Protein AF-0000000067837382 (afdb_homodimer)

Sequence (308 aa):
MVAIDSVQPPRMPYWHVWTDEAGATHQSHCELSAFRLESMGGKAAAQWNDRLLTAASSVLFSVLPVGWVGDWHENPKPQWIVPLAGVWFVETTDGTRVEMGPGEISFGGDQRARPDKNGCVGHRSGTVGDVPAVLMVVQLEDDRFIGARPGAFSMVAIDSVQPPRMPYWHVWTDEAGATHQSHCELSAFRLESMGGKAAAQWNDRLLTAASSVLFSVLPVGWVGDWHENPKPQWIVPLAGVWFVETTDGTRVEMGPGEISFGGDQRARPDKNGCVGHRSGTVGDVPAVLMVVQLEDDRFIGARPGAFS

Structure (mmCIF, N/CA/C/O backbone):
data_AF-0000000067837382-model_v1
#
loop_
_entity.id
_entity.type
_entity.pdbx_description
1 polymer 'Cupin domain-containing protein'
#
loop_
_atom_site.group_PDB
_atom_site.id
_atom_site.type_symbol
_atom_site.label_atom_id
_atom_site.label_alt_id
_atom_site.label_comp_id
_atom_site.label_asym_id
_atom_site.label_entity_id
_atom_site.label_seq_id
_atom_site.pdbx_PDB_ins_code
_atom_site.Cartn_x
_atom_site.Cartn_y
_atom_site.Cartn_z
_atom_site.occupancy
_atom_site.B_iso_or_equiv
_atom_site.auth_seq_id
_atom_site.auth_comp_id
_atom_site.auth_asym_id
_atom_site.auth_atom_id
_atom_site.pdbx_PDB_model_num
ATOM 1 N N . MET A 1 1 ? -23.484 31.156 -14.906 1 23.06 1 MET A N 1
ATOM 2 C CA . MET A 1 1 ? -23.594 29.859 -14.234 1 23.06 1 MET A CA 1
ATOM 3 C C . MET A 1 1 ? -22.422 28.969 -14.57 1 23.06 1 MET A C 1
ATOM 5 O O . MET A 1 1 ? -22.25 28.547 -15.719 1 23.06 1 MET A O 1
ATOM 9 N N . VAL A 1 2 ? -21.219 29.25 -14.148 1 26.67 2 VAL A N 1
ATOM 10 C CA . VAL A 1 2 ? -20.031 28.5 -14.547 1 26.67 2 VAL A CA 1
ATOM 11 C C . VAL A 1 2 ? -20.281 27 -14.406 1 26.67 2 VAL A C 1
ATOM 13 O O . VAL A 1 2 ? -20.828 26.547 -13.398 1 26.67 2 VAL A O 1
ATOM 16 N N . ALA A 1 3 ? -20.734 26.391 -15.414 1 29.75 3 ALA A N 1
ATOM 17 C CA . ALA A 1 3 ? -20.938 24.938 -15.438 1 29.75 3 ALA A CA 1
ATOM 18 C C . ALA A 1 3 ? -19.906 24.234 -14.555 1 29.75 3 ALA A C 1
ATOM 20 O O . ALA A 1 3 ? -18.703 24.469 -14.688 1 29.75 3 ALA A O 1
ATOM 21 N N . ILE A 1 4 ? -20.078 24.141 -13.266 1 37.34 4 ILE A N 1
ATOM 22 C CA . ILE A 1 4 ? -19.219 23.266 -12.477 1 37.34 4 ILE A CA 1
ATOM 23 C C . ILE A 1 4 ? -18.781 22.062 -13.32 1 37.34 4 ILE A C 1
ATOM 25 O O . ILE A 1 4 ? -19.625 21.312 -13.828 1 37.34 4 ILE A O 1
ATOM 29 N N . ASP A 1 5 ? -18.078 22.156 -14.383 1 41.81 5 ASP A N 1
ATOM 30 C CA . ASP A 1 5 ? -17.5 21.078 -15.195 1 41.81 5 ASP A CA 1
ATOM 31 C C . ASP A 1 5 ? -17.531 19.75 -14.445 1 41.81 5 ASP A C 1
ATOM 33 O O . ASP A 1 5 ? -17.047 19.656 -13.32 1 41.81 5 ASP A O 1
ATOM 37 N N . SER A 1 6 ? -18.531 18.922 -14.523 1 50.12 6 SER A N 1
ATOM 38 C CA . SER A 1 6 ? -18.938 17.641 -13.961 1 50.12 6 SER A CA 1
ATOM 39 C C . SER A 1 6 ? -17.734 16.734 -13.727 1 50.12 6 SER A C 1
ATOM 41 O O . SER A 1 6 ? -17.172 16.172 -14.68 1 50.12 6 SER A O 1
ATOM 43 N N . VAL A 1 7 ? -16.828 17.078 -12.922 1 69.31 7 VAL A N 1
ATOM 44 C CA . VAL A 1 7 ? -15.617 16.266 -12.75 1 69.31 7 VAL A CA 1
ATOM 45 C C . VAL A 1 7 ? -16 14.805 -12.555 1 69.31 7 VAL A C 1
ATOM 47 O O . VAL A 1 7 ? -16.781 14.477 -11.648 1 69.31 7 VAL A O 1
ATOM 50 N N . GLN A 1 8 ? -16 13.93 -13.633 1 87.81 8 GLN A N 1
ATOM 51 C CA . GLN A 1 8 ? -16.219 12.484 -13.617 1 87.81 8 GLN A CA 1
ATOM 52 C C . GLN A 1 8 ? -15.344 11.812 -12.562 1 87.81 8 GLN A C 1
ATOM 54 O O . GLN A 1 8 ? -14.156 12.133 -12.43 1 87.81 8 GLN A O 1
ATOM 59 N N . PRO A 1 9 ? -16.047 11.016 -11.75 1 93.88 9 PRO A N 1
ATOM 60 C CA . PRO A 1 9 ? -15.234 10.297 -10.766 1 93.88 9 PRO A CA 1
ATOM 61 C C . PRO A 1 9 ? -14.102 9.492 -11.406 1 93.88 9 PRO A C 1
ATOM 63 O O . PRO A 1 9 ? -14.242 9 -12.523 1 93.88 9 PRO A O 1
ATOM 66 N N . PRO A 1 10 ? -13.07 9.422 -10.727 1 96.31 10 PRO A N 1
ATOM 67 C CA . PRO A 1 10 ? -11.938 8.672 -11.273 1 96.31 10 PRO A CA 1
ATOM 68 C C . PRO A 1 10 ? -12.18 7.164 -11.281 1 96.31 10 PRO A C 1
ATOM 70 O O . PRO A 1 10 ? -13.133 6.684 -10.656 1 96.31 10 PRO A O 1
ATOM 73 N N . ARG A 1 11 ? -11.438 6.496 -12.086 1 96.5 11 ARG A N 1
ATOM 74 C CA . ARG A 1 11 ? -11.281 5.047 -12.109 1 96.5 11 ARG A CA 1
ATOM 75 C C . ARG A 1 11 ? -9.812 4.652 -11.938 1 96.5 11 ARG A C 1
ATOM 77 O O . ARG A 1 11 ? -8.93 5.25 -12.555 1 96.5 11 ARG A O 1
ATOM 84 N N . MET A 1 12 ? -9.594 3.684 -11.117 1 96.94 12 MET A N 1
ATOM 85 C CA . MET A 1 12 ? -8.219 3.271 -10.852 1 96.94 12 MET A CA 1
ATOM 86 C C . MET A 1 12 ? -8.016 1.805 -11.219 1 96.94 12 MET A C 1
ATOM 88 O O . MET A 1 12 ? -8.625 0.921 -10.617 1 96.94 12 MET A O 1
ATOM 92 N N . PRO A 1 13 ? -7.172 1.569 -12.141 1 97.94 13 PRO A N 1
ATOM 93 C CA . PRO A 1 13 ? -6.953 0.185 -12.562 1 97.94 13 PRO A CA 1
ATOM 94 C C . PRO A 1 13 ? -6.16 -0.625 -11.539 1 97.94 13 PRO A C 1
ATOM 96 O O . PRO A 1 13 ? -5.363 -0.063 -10.781 1 97.94 13 PRO A O 1
ATOM 99 N N . TYR A 1 14 ? -6.352 -1.906 -11.461 1 98.5 14 TYR A N 1
ATOM 100 C CA . TYR A 1 14 ? -5.555 -2.893 -10.75 1 98.5 14 TYR A CA 1
ATOM 101 C C . TYR A 1 14 ? -5.691 -4.27 -11.383 1 98.5 14 TYR A C 1
ATOM 103 O O . TYR A 1 14 ? -6.66 -4.543 -12.094 1 98.5 14 TYR A O 1
ATOM 111 N N . TRP A 1 15 ? -4.691 -5.102 -11.188 1 98.81 15 TRP A N 1
ATOM 112 C CA . TRP A 1 15 ? -4.781 -6.492 -11.625 1 98.81 15 TRP A CA 1
ATOM 113 C C . TRP A 1 15 ? -5.367 -7.371 -10.523 1 98.81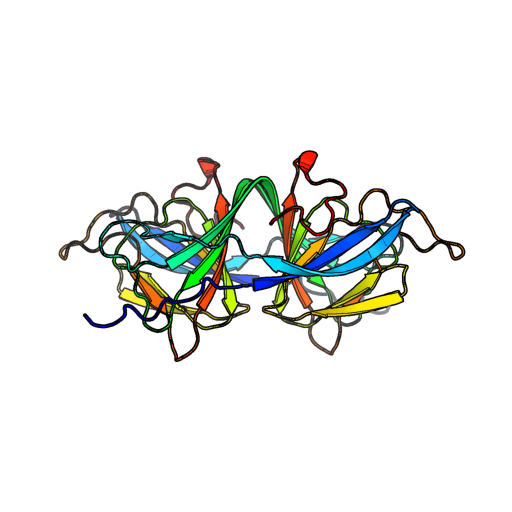 15 TRP A C 1
ATOM 115 O O . TRP A 1 15 ? -5.051 -7.199 -9.344 1 98.81 15 TRP A O 1
ATOM 125 N N . HIS A 1 16 ? -6.23 -8.289 -10.945 1 98.88 16 HIS A N 1
ATOM 126 C CA . HIS A 1 16 ? -6.891 -9.203 -10.016 1 98.88 16 HIS A CA 1
ATOM 127 C C . HIS A 1 16 ? -6.617 -10.656 -10.383 1 98.88 16 HIS A C 1
ATOM 129 O O . HIS A 1 16 ? -7.121 -11.148 -11.398 1 98.88 16 HIS A O 1
ATOM 135 N N . VAL A 1 17 ? -5.801 -11.336 -9.617 1 98.81 17 VAL A N 1
ATOM 136 C CA . VAL A 1 17 ? -5.594 -12.773 -9.766 1 98.81 17 VAL A CA 1
ATOM 137 C C . VAL A 1 17 ? -6.719 -13.531 -9.07 1 98.81 17 VAL A C 1
ATOM 139 O O . VAL A 1 17 ? -7.062 -13.234 -7.922 1 98.81 17 VAL A O 1
ATOM 142 N N . TRP A 1 18 ? -7.289 -14.484 -9.766 1 98.88 18 TRP A N 1
ATOM 143 C CA . TRP A 1 18 ? -8.445 -15.172 -9.211 1 98.88 18 TRP A CA 1
ATOM 144 C C . TRP A 1 18 ? -8.555 -16.594 -9.75 1 98.88 18 TRP A C 1
ATOM 146 O O . TRP A 1 18 ? -7.898 -16.938 -10.734 1 98.88 18 TRP A O 1
ATOM 156 N N . THR A 1 19 ? -9.32 -17.422 -9.094 1 98.88 19 THR A N 1
ATOM 157 C CA . THR A 1 19 ? -9.516 -18.812 -9.438 1 98.88 19 THR A CA 1
ATOM 158 C C . THR A 1 19 ? -10.922 -19.047 -9.977 1 98.88 19 THR A C 1
ATOM 160 O O . THR A 1 19 ? -11.906 -18.609 -9.383 1 98.88 19 THR A O 1
ATOM 163 N N . ASP A 1 20 ? -11.039 -19.75 -11.141 1 98.75 20 ASP A N 1
ATOM 164 C CA . ASP A 1 20 ? -12.359 -20.062 -11.672 1 98.75 20 ASP A CA 1
ATOM 165 C C . ASP A 1 20 ? -12.914 -21.344 -11.062 1 98.75 20 ASP A C 1
ATOM 167 O O . ASP A 1 20 ? -12.297 -21.938 -10.164 1 98.75 20 ASP A O 1
ATOM 171 N N . GLU A 1 21 ? -14.086 -21.781 -11.5 1 98.06 21 GLU A N 1
ATOM 172 C CA . GLU A 1 21 ? -14.781 -22.922 -10.914 1 98.06 21 GLU A CA 1
ATOM 173 C C . GLU A 1 21 ? -14.008 -24.219 -11.141 1 98.06 21 GLU A C 1
ATOM 175 O O . GLU A 1 21 ? -14.094 -25.141 -10.328 1 98.06 21 GLU A O 1
ATOM 180 N N . ALA A 1 22 ? -13.266 -24.297 -12.188 1 98.19 22 ALA A N 1
ATOM 181 C CA . ALA A 1 22 ? -12.5 -25.484 -12.516 1 98.19 22 ALA A CA 1
ATOM 182 C C . ALA A 1 22 ? -11.188 -25.531 -11.727 1 98.19 22 ALA A C 1
ATOM 184 O O . ALA A 1 22 ? -10.453 -26.516 -11.789 1 98.19 22 ALA A O 1
ATOM 185 N N . GLY A 1 23 ? -10.867 -24.453 -10.984 1 98.56 23 GLY A N 1
ATOM 186 C CA . GLY A 1 23 ? -9.641 -24.391 -10.203 1 98.56 23 GLY A CA 1
ATOM 187 C C . GLY A 1 23 ? -8.508 -23.703 -10.938 1 98.56 23 GLY A C 1
ATOM 188 O O . GLY A 1 23 ? -7.422 -23.516 -10.383 1 98.56 23 GLY A O 1
ATOM 189 N N . ALA A 1 24 ? -8.711 -23.359 -12.219 1 98.81 24 ALA A N 1
ATOM 190 C CA . ALA A 1 24 ? -7.711 -22.625 -12.984 1 98.81 24 ALA A CA 1
ATOM 191 C C . ALA A 1 24 ? -7.637 -21.156 -12.531 1 98.81 24 ALA A C 1
ATOM 193 O O . ALA A 1 24 ? -8.648 -20.578 -12.148 1 98.81 24 ALA A O 1
ATOM 194 N N . THR A 1 25 ? -6.422 -20.578 -12.562 1 98.81 25 THR A N 1
ATOM 195 C CA . THR A 1 25 ? -6.266 -19.203 -12.125 1 98.81 25 THR A CA 1
ATOM 196 C C . THR A 1 25 ? -6.141 -18.266 -13.328 1 98.81 25 THR A C 1
ATOM 198 O O . THR A 1 25 ? -5.664 -18.672 -14.391 1 98.81 25 THR A O 1
ATOM 201 N N . HIS A 1 26 ? -6.613 -17.062 -13.172 1 98.81 26 HIS A N 1
ATOM 202 C CA . HIS A 1 26 ? -6.695 -16.016 -14.188 1 98.81 26 HIS A CA 1
ATOM 203 C C . HIS A 1 26 ? -6.246 -14.672 -13.633 1 98.81 26 HIS A C 1
ATOM 205 O O . HIS A 1 26 ? -6.148 -14.5 -12.414 1 98.81 26 HIS A O 1
ATOM 211 N N . GLN A 1 27 ? -5.883 -13.766 -14.547 1 98.62 27 GLN A N 1
ATOM 212 C CA . GLN A 1 27 ? -5.688 -12.352 -14.234 1 98.62 27 GLN A CA 1
ATOM 213 C C . GLN A 1 27 ? -6.645 -11.477 -15.031 1 98.62 27 GLN A C 1
ATOM 215 O O . GLN A 1 27 ? -6.75 -11.609 -16.25 1 98.62 27 GLN A O 1
ATOM 220 N N . SER A 1 28 ? -7.352 -10.695 -14.328 1 98.62 28 SER A N 1
ATOM 221 C CA . SER A 1 28 ? -8.211 -9.703 -14.961 1 98.62 28 SER A CA 1
ATOM 222 C C . SER A 1 28 ? -7.734 -8.289 -14.656 1 98.62 28 SER A C 1
ATOM 224 O O . SER A 1 28 ? -7.301 -8 -13.539 1 98.62 28 SER A O 1
ATOM 226 N N . HIS A 1 29 ? -7.738 -7.461 -15.734 1 98.25 29 HIS A N 1
ATOM 227 C CA . HIS A 1 29 ? -7.5 -6.035 -15.523 1 98.25 29 HIS A CA 1
ATOM 228 C C . HIS A 1 29 ? -8.773 -5.32 -15.086 1 98.25 29 HIS A C 1
ATOM 230 O O . HIS A 1 29 ? -9.641 -5.031 -15.914 1 98.25 29 HIS A O 1
ATOM 236 N N . CYS A 1 30 ? -8.945 -5.023 -13.797 1 98.31 30 CYS A N 1
ATOM 237 C CA . CYS A 1 30 ? -10.141 -4.469 -13.18 1 98.31 30 CYS A CA 1
ATOM 238 C C . CYS A 1 30 ? -9.961 -2.988 -12.875 1 98.31 30 CYS A C 1
ATOM 240 O O . CYS A 1 30 ? -8.898 -2.422 -13.125 1 98.31 30 CYS A O 1
ATOM 242 N N . GLU A 1 31 ? -11.07 -2.328 -12.445 1 97.75 31 GLU A N 1
ATOM 243 C CA . GLU A 1 31 ? -11.031 -0.931 -12.023 1 97.75 31 GLU A CA 1
ATOM 244 C C . GLU A 1 31 ? -11.781 -0.731 -10.703 1 97.75 31 GLU A C 1
ATOM 246 O O . GLU A 1 31 ? -12.844 -1.318 -10.492 1 97.75 31 GLU A O 1
ATOM 251 N N . LEU A 1 32 ? -11.172 0.004 -9.805 1 97.81 32 LEU A N 1
ATOM 252 C CA . LEU A 1 32 ? -11.914 0.572 -8.68 1 97.81 32 LEU A CA 1
ATOM 253 C C . LEU A 1 32 ? -12.664 1.826 -9.109 1 97.81 32 LEU A C 1
ATOM 255 O O . LEU A 1 32 ? -12.086 2.74 -9.695 1 97.81 32 LEU A O 1
ATOM 259 N N . SER A 1 33 ? -13.977 1.905 -8.828 1 96.19 33 SER A N 1
ATOM 260 C CA . SER A 1 33 ? -14.766 2.988 -9.406 1 96.19 33 SER A CA 1
ATOM 261 C C . SER A 1 33 ? -15.734 3.57 -8.383 1 96.19 33 SER A C 1
ATOM 263 O O . SER A 1 33 ? -16.562 4.41 -8.719 1 96.19 33 SER A O 1
ATOM 265 N N . ALA A 1 34 ? -15.695 3.178 -7.148 1 96.81 34 ALA A N 1
ATOM 266 C CA . ALA A 1 34 ? -16.656 3.637 -6.148 1 96.81 34 ALA A CA 1
ATOM 267 C C . ALA A 1 34 ? -16.141 4.883 -5.43 1 96.81 34 ALA A C 1
ATOM 269 O O . ALA A 1 34 ? -16.312 5.02 -4.215 1 96.81 34 ALA A O 1
ATOM 270 N N . PHE A 1 35 ? -15.5 5.781 -6.207 1 96.88 35 PHE A N 1
ATOM 271 C CA . PHE A 1 35 ? -14.961 7.008 -5.625 1 96.88 35 PHE A CA 1
ATOM 272 C C . PHE A 1 35 ? -16.078 8 -5.34 1 96.88 35 PHE A C 1
ATOM 274 O O . PHE A 1 35 ? -17 8.164 -6.152 1 96.88 35 PHE A O 1
ATOM 281 N N . ARG A 1 36 ? -15.977 8.617 -4.133 1 94.88 36 ARG A N 1
ATOM 282 C CA . ARG A 1 36 ? -16.844 9.719 -3.73 1 94.88 36 ARG A CA 1
ATOM 283 C C . ARG A 1 36 ? -16.031 10.953 -3.369 1 94.88 36 ARG A C 1
ATOM 285 O O . ARG A 1 36 ? -15 10.852 -2.715 1 94.88 36 ARG A O 1
ATOM 292 N N . LEU A 1 37 ? -16.484 12.078 -3.848 1 93 37 LEU A N 1
ATOM 293 C CA . LEU A 1 37 ? -15.828 13.344 -3.537 1 93 37 LEU A CA 1
ATOM 294 C C . LEU A 1 37 ? -16.156 13.789 -2.115 1 93 37 LEU A C 1
ATOM 296 O O . LEU A 1 37 ? -17.328 13.969 -1.769 1 93 37 LEU A O 1
ATOM 300 N N . GLU A 1 38 ? -15.172 13.797 -1.275 1 87.94 38 GLU A N 1
ATOM 301 C CA . GLU A 1 38 ? -15.383 14.102 0.136 1 87.94 38 GLU A CA 1
ATOM 302 C C . GLU A 1 38 ? -14.43 15.188 0.615 1 87.94 38 GLU A C 1
ATOM 304 O O . GLU A 1 38 ? -13.281 15.266 0.161 1 87.94 38 GLU A O 1
ATOM 309 N N . SER A 1 39 ? -14.938 16.031 1.493 1 76.62 39 SER A N 1
ATOM 310 C CA . SER A 1 39 ? -14.062 16.969 2.209 1 76.62 39 SER A CA 1
ATOM 311 C C . SER A 1 39 ? -13.625 16.391 3.553 1 76.62 39 SER A C 1
ATOM 313 O O . SER A 1 39 ? -14.43 15.773 4.258 1 76.62 39 SER A O 1
ATOM 315 N N . MET A 1 40 ? -12.367 16.094 3.855 1 63.53 40 MET A N 1
ATOM 316 C CA . MET A 1 40 ? -11.875 15.477 5.086 1 63.53 40 MET A CA 1
ATOM 317 C C . MET A 1 40 ? -12.023 16.438 6.266 1 63.53 40 MET A C 1
ATOM 319 O O . MET A 1 40 ? -11.469 16.188 7.34 1 63.53 40 MET A O 1
ATOM 323 N N . GLY A 1 41 ? -12.727 17.344 6.141 1 58.09 41 GLY A N 1
ATOM 324 C CA . GLY A 1 41 ? -12.961 18.328 7.195 1 58.09 41 GLY A CA 1
ATOM 325 C C . GLY A 1 41 ? -12.125 19.578 7.043 1 58.09 41 GLY A C 1
ATOM 326 O O . GLY A 1 41 ? -11.148 19.594 6.285 1 58.09 41 GLY A O 1
ATOM 327 N N . GLY A 1 42 ? -12.547 20.5 7.754 1 56.94 42 GLY A N 1
ATOM 328 C CA . GLY A 1 42 ? -11.906 21.812 7.816 1 56.94 42 GLY A CA 1
ATOM 329 C C . GLY A 1 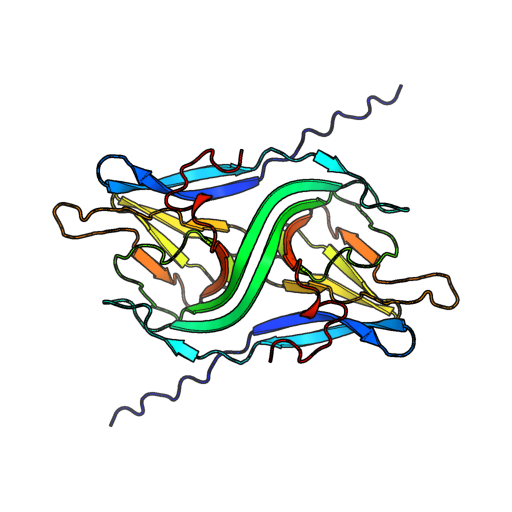42 ? -11.812 22.5 6.469 1 56.94 42 GLY A C 1
ATOM 330 O O . GLY A 1 42 ? -12.812 22.594 5.75 1 56.94 42 GLY A O 1
ATOM 331 N N . LYS A 1 43 ? -10.586 23.047 6.254 1 64 43 LYS A N 1
ATOM 332 C CA . LYS A 1 43 ? -10.305 23.844 5.059 1 64 43 LYS A CA 1
ATOM 333 C C . LYS A 1 43 ? -9.656 22.984 3.977 1 64 43 LYS A C 1
ATOM 335 O O . LYS A 1 43 ? -9.117 23.516 3 1 64 43 LYS A O 1
ATOM 340 N N . ALA A 1 44 ? -9.781 21.609 4.234 1 71.94 44 ALA A N 1
ATOM 341 C CA . ALA A 1 44 ? -9.172 20.781 3.203 1 71.94 44 ALA A CA 1
ATOM 342 C C . ALA A 1 44 ? -10.07 20.703 1.969 1 71.94 44 ALA A C 1
ATOM 344 O O . ALA A 1 44 ? -11.289 20.609 2.086 1 71.94 44 ALA A O 1
ATOM 345 N N . ALA A 1 45 ? -9.414 20.875 0.795 1 82.81 45 ALA A N 1
ATOM 346 C CA . ALA A 1 45 ? -10.148 20.688 -0.457 1 82.81 45 ALA A CA 1
ATOM 347 C C . ALA A 1 45 ? -10.719 19.281 -0.555 1 82.81 45 ALA A C 1
ATOM 349 O O . ALA A 1 45 ? -10.211 18.344 0.075 1 82.81 45 ALA A O 1
ATOM 350 N N . ALA A 1 46 ? -11.75 19.25 -1.332 1 89.25 46 ALA A N 1
ATOM 351 C CA . ALA A 1 46 ? -12.367 17.938 -1.522 1 89.25 46 ALA A CA 1
ATOM 352 C C . ALA A 1 46 ? -11.453 17 -2.303 1 89.25 46 ALA A C 1
ATOM 354 O O . ALA A 1 46 ? -10.68 17.453 -3.16 1 89.25 46 ALA A O 1
ATOM 3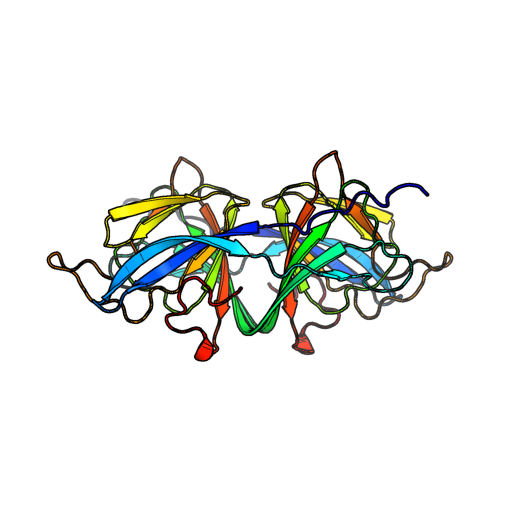55 N N . GLN A 1 47 ? -11.469 15.789 -1.943 1 93.31 47 GLN A N 1
ATOM 356 C CA . GLN A 1 47 ? -10.75 14.734 -2.656 1 93.31 47 GLN A CA 1
ATOM 357 C C . GLN A 1 47 ? -11.664 13.539 -2.922 1 93.31 47 GLN A C 1
ATOM 359 O O . GLN A 1 47 ? -12.695 13.383 -2.271 1 93.31 47 GLN A O 1
ATOM 364 N N . TRP A 1 48 ? -11.273 12.773 -3.965 1 96.06 48 TRP A N 1
ATOM 365 C CA . TRP A 1 48 ? -11.992 11.539 -4.254 1 96.06 48 TRP A CA 1
ATOM 366 C C . TRP A 1 48 ? -11.5 10.398 -3.373 1 96.06 48 TRP A C 1
ATOM 368 O O . TRP A 1 48 ? -10.297 10.148 -3.297 1 96.06 48 TRP A O 1
ATOM 378 N N . ASN A 1 49 ? -12.461 9.711 -2.693 1 96.5 49 ASN A N 1
ATOM 379 C CA . ASN A 1 49 ? -12.086 8.57 -1.863 1 96.5 49 ASN A CA 1
ATOM 380 C C . ASN A 1 49 ? -12.898 7.324 -2.217 1 96.5 49 ASN A C 1
ATOM 382 O O . ASN A 1 49 ? -14.109 7.402 -2.395 1 96.5 49 ASN A O 1
ATOM 386 N N . ASP A 1 50 ? -12.234 6.25 -2.475 1 97.5 50 ASP A N 1
ATOM 387 C CA . ASP A 1 50 ? -12.836 4.922 -2.518 1 97.5 50 ASP A CA 1
ATOM 388 C C . ASP A 1 50 ? -12.453 4.105 -1.285 1 97.5 50 ASP A C 1
ATOM 390 O O . ASP A 1 50 ? -11.344 3.586 -1.199 1 97.5 50 ASP A O 1
ATOM 394 N N . ARG A 1 51 ? -13.352 4.031 -0.267 1 96.31 51 ARG A N 1
ATOM 395 C CA . ARG A 1 51 ? -13.133 3.242 0.942 1 96.31 51 ARG A CA 1
ATOM 396 C C . ARG A 1 51 ? -13.398 1.764 0.688 1 96.31 51 ARG A C 1
ATOM 398 O O . ARG A 1 51 ? -14.555 1.322 0.735 1 96.31 51 ARG A O 1
ATOM 405 N N . LEU A 1 52 ? -12.438 1.002 0.528 1 96.88 52 LEU A N 1
ATOM 406 C CA . LEU A 1 52 ? -12.562 -0.342 -0.026 1 96.88 52 LEU A CA 1
ATOM 407 C C . LEU A 1 52 ? -13.055 -1.322 1.034 1 96.88 52 LEU A C 1
ATOM 409 O O . LEU A 1 52 ? -13.992 -2.086 0.793 1 96.88 52 LEU A O 1
ATOM 413 N N . LEU A 1 53 ? -12.375 -1.319 2.168 1 96.19 53 LEU A N 1
ATOM 414 C CA . LEU A 1 53 ? -12.695 -2.332 3.168 1 96.19 53 LEU A CA 1
ATOM 415 C C . LEU A 1 53 ? -12.062 -1.99 4.512 1 96.19 53 LEU A C 1
ATOM 417 O O . LEU A 1 53 ? -11.148 -1.161 4.578 1 96.19 53 LEU A O 1
ATOM 421 N N . THR A 1 54 ? -12.609 -2.553 5.555 1 96.88 54 THR A N 1
ATOM 422 C CA . THR A 1 54 ? -12 -2.67 6.875 1 96.88 54 THR A CA 1
ATOM 423 C C . THR A 1 54 ? -11.93 -4.133 7.312 1 96.88 54 THR A C 1
ATOM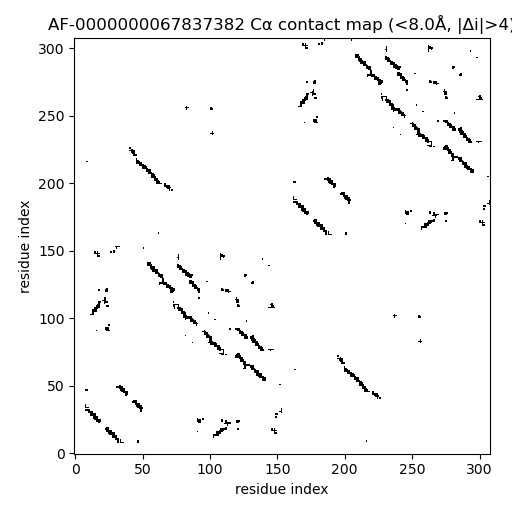 425 O O . THR A 1 54 ? -12.938 -4.844 7.281 1 96.88 54 THR A O 1
ATOM 428 N N . ALA A 1 55 ? -10.719 -4.582 7.633 1 97.62 55 ALA A N 1
ATOM 429 C CA . ALA A 1 55 ? -10.508 -5.973 8.039 1 97.62 55 ALA A CA 1
ATOM 430 C C . ALA A 1 55 ? -9.227 -6.117 8.852 1 97.62 55 ALA A C 1
ATOM 432 O O . ALA A 1 55 ? -8.336 -5.27 8.781 1 97.62 55 ALA A O 1
ATOM 433 N N . ALA A 1 56 ? -9.25 -7.168 9.688 1 97.88 56 ALA A N 1
ATOM 434 C CA . ALA A 1 56 ? -7.941 -7.543 10.211 1 97.88 56 ALA A CA 1
ATOM 435 C C . ALA A 1 56 ? -6.953 -7.812 9.078 1 97.88 56 ALA A C 1
ATOM 437 O O . ALA A 1 56 ? -7.258 -8.555 8.148 1 97.88 56 ALA A O 1
ATOM 438 N N . SER A 1 57 ? -5.816 -7.121 9.117 1 98.25 57 SER A N 1
ATOM 439 C CA . SER A 1 57 ? -4.848 -7.203 8.031 1 98.25 57 SER A CA 1
ATOM 440 C C . SER A 1 57 ? -3.418 -7.219 8.562 1 98.25 57 SER A C 1
ATOM 442 O O . SER A 1 57 ? -3.135 -6.633 9.609 1 98.25 57 SER A O 1
ATOM 444 N N . SER A 1 58 ? -2.57 -7.98 7.887 1 98.12 58 SER A N 1
ATOM 445 C CA . SER A 1 58 ? -1.132 -7.922 8.117 1 98.12 58 SER A CA 1
ATOM 446 C C . SER A 1 58 ? -0.433 -7.082 7.055 1 98.12 58 SER A C 1
ATOM 448 O O . SER A 1 58 ? -0.727 -7.207 5.863 1 98.12 58 SER A O 1
ATOM 450 N N . VAL A 1 59 ? 0.406 -6.152 7.5 1 98.31 59 VAL A N 1
ATOM 451 C CA . VAL A 1 59 ? 1.224 -5.355 6.594 1 98.31 59 VAL A CA 1
ATOM 452 C C . VAL A 1 59 ? 2.66 -5.871 6.602 1 98.31 59 VAL A C 1
ATOM 454 O O . VAL A 1 59 ? 3.289 -5.961 7.66 1 98.31 59 VAL A O 1
ATOM 457 N N . LEU A 1 60 ? 3.188 -6.207 5.492 1 97.56 60 LEU A N 1
ATOM 458 C CA . LEU A 1 60 ? 4.582 -6.625 5.387 1 97.56 60 LEU A CA 1
ATOM 459 C C . LEU A 1 60 ? 5.234 -6.039 4.137 1 97.56 60 LEU A C 1
ATOM 461 O O . LEU A 1 60 ? 4.539 -5.57 3.232 1 97.56 60 LEU A O 1
ATOM 465 N N . PHE A 1 61 ? 6.555 -5.988 4.121 1 98.31 61 PHE A N 1
ATOM 466 C CA . PHE A 1 61 ? 7.375 -5.578 2.986 1 98.31 61 PHE A CA 1
ATOM 467 C C . PHE A 1 61 ? 8.305 -6.703 2.557 1 98.31 61 PHE A C 1
ATOM 469 O O . PHE A 1 61 ? 8.883 -7.391 3.398 1 98.31 61 PHE A O 1
ATOM 476 N N . SER A 1 62 ? 8.422 -6.891 1.259 1 97.19 62 SER A N 1
ATOM 477 C CA . SER A 1 62 ? 9.281 -7.93 0.698 1 97.19 62 SER A CA 1
ATOM 478 C C . SER A 1 62 ? 10.289 -7.34 -0.282 1 97.19 62 SER A C 1
ATOM 480 O O . SER A 1 62 ? 9.945 -6.461 -1.078 1 97.19 62 SER A O 1
ATOM 482 N N . VAL A 1 63 ? 11.453 -7.77 -0.215 1 97.88 63 VAL A N 1
ATOM 483 C CA . VAL A 1 63 ? 12.477 -7.488 -1.216 1 97.88 63 VAL A CA 1
ATOM 484 C C . VAL A 1 63 ? 12.859 -8.773 -1.939 1 97.88 63 VAL A C 1
ATOM 486 O O . VAL A 1 63 ? 13.367 -9.711 -1.321 1 97.88 63 VAL A O 1
ATOM 489 N N . LEU A 1 64 ? 12.531 -8.812 -3.188 1 96.88 64 LEU A N 1
ATOM 490 C CA . LEU A 1 64 ? 12.859 -9.938 -4.055 1 96.88 64 LEU A CA 1
ATOM 491 C C . LEU A 1 64 ? 14.156 -9.68 -4.809 1 96.88 64 LEU A C 1
ATOM 493 O O . LEU A 1 64 ? 14.25 -8.742 -5.602 1 96.88 64 LEU A O 1
ATOM 497 N N . PRO A 1 65 ? 15.133 -10.508 -4.613 1 95.81 65 PRO A N 1
ATOM 498 C CA . PRO A 1 65 ? 16.422 -10.281 -5.293 1 95.81 65 PRO A CA 1
ATOM 499 C C . PRO A 1 65 ? 16.312 -10.406 -6.809 1 95.81 65 PRO A C 1
ATOM 501 O O . PRO A 1 65 ? 15.359 -11.008 -7.32 1 95.81 65 PRO A O 1
ATOM 504 N N . VAL A 1 66 ? 17.297 -9.812 -7.461 1 96.12 66 VAL A N 1
ATOM 505 C CA . VAL A 1 66 ? 17.406 -9.961 -8.906 1 96.12 66 VAL A CA 1
ATOM 506 C C . VAL A 1 66 ? 17.438 -11.438 -9.281 1 96.12 66 VAL A C 1
ATOM 508 O O . VAL A 1 66 ? 18.156 -12.227 -8.672 1 96.12 66 VAL A O 1
ATOM 511 N N . GLY A 1 67 ? 16.578 -11.82 -10.203 1 95.56 67 GLY A N 1
ATOM 512 C CA . GLY A 1 67 ? 16.547 -13.195 -10.672 1 95.56 67 GLY A CA 1
ATOM 513 C C . GLY A 1 67 ? 15.648 -14.094 -9.828 1 95.56 67 GLY A C 1
ATOM 514 O O . GLY A 1 67 ? 15.508 -15.281 -10.117 1 95.56 67 GLY A O 1
ATOM 515 N N . TRP A 1 68 ? 15.023 -13.531 -8.797 1 95 68 TRP A N 1
ATOM 516 C CA . TRP A 1 68 ? 14.148 -14.289 -7.906 1 95 68 TRP A CA 1
ATOM 517 C C . TRP A 1 68 ? 12.961 -14.859 -8.672 1 95 68 TRP A C 1
ATOM 519 O O . TRP A 1 68 ? 12.352 -14.172 -9.492 1 95 68 TRP A O 1
ATOM 529 N N . VAL A 1 69 ? 12.594 -16.109 -8.391 1 95 69 VAL A N 1
ATOM 530 C CA . VAL A 1 69 ? 11.414 -16.75 -8.945 1 95 69 VAL A CA 1
ATOM 531 C C . VAL A 1 69 ? 10.648 -17.469 -7.844 1 95 69 VAL A C 1
ATOM 533 O O . VAL A 1 69 ? 11.234 -18.266 -7.09 1 95 69 VAL A O 1
ATOM 536 N N . GLY A 1 70 ? 9.477 -17.109 -7.648 1 94.19 70 GLY A N 1
ATOM 537 C CA . GLY A 1 70 ? 8.531 -17.906 -6.887 1 94.19 70 GLY A CA 1
ATOM 538 C C . GLY A 1 70 ? 7.73 -18.875 -7.746 1 94.19 70 GLY A C 1
ATOM 539 O O . GLY A 1 70 ? 6.832 -18.453 -8.477 1 94.19 70 GLY A O 1
ATOM 540 N N . ASP A 1 71 ? 8.055 -20.109 -7.625 1 93.44 71 ASP A N 1
ATOM 541 C CA . ASP A 1 71 ? 7.379 -21.109 -8.453 1 93.44 71 ASP A CA 1
ATOM 542 C C . ASP A 1 71 ? 5.898 -21.219 -8.078 1 93.44 71 ASP A C 1
ATOM 544 O O . ASP A 1 71 ? 5.418 -20.484 -7.215 1 93.44 71 ASP A O 1
ATOM 548 N N . TRP A 1 72 ? 5.18 -22.062 -8.812 1 94.94 72 TRP A N 1
ATOM 549 C CA . TRP A 1 72 ? 3.723 -22.156 -8.742 1 94.94 72 TRP A CA 1
ATOM 550 C C . TRP A 1 72 ? 3.256 -22.375 -7.309 1 94.94 72 TRP A C 1
ATOM 552 O O . TRP A 1 72 ? 3.604 -23.375 -6.684 1 94.94 72 TRP A O 1
ATOM 562 N N . HIS A 1 73 ? 2.436 -21.5 -6.816 1 93.81 73 HIS A N 1
ATOM 563 C CA . HIS A 1 73 ? 1.854 -21.547 -5.477 1 93.81 73 HIS A CA 1
ATOM 564 C C . HIS A 1 73 ? 0.651 -20.609 -5.371 1 93.81 73 HIS A C 1
ATOM 566 O O . HIS A 1 73 ? 0.472 -19.734 -6.211 1 93.81 73 HIS A O 1
ATOM 572 N N . GLU A 1 74 ? -0.215 -20.844 -4.371 1 94.75 74 GLU A N 1
ATOM 573 C CA . GLU A 1 74 ? -1.278 -19.891 -4.062 1 94.75 74 GLU A CA 1
ATOM 574 C C . GLU A 1 74 ? -0.757 -18.734 -3.203 1 94.75 74 GLU A C 1
ATOM 576 O O . GLU A 1 74 ? 0.204 -18.906 -2.451 1 94.75 74 GLU A O 1
ATOM 581 N N . ASN A 1 75 ? -1.367 -17.547 -3.395 1 95.12 75 ASN A N 1
ATOM 582 C CA . ASN A 1 75 ? -1.173 -16.562 -2.336 1 95.12 75 ASN A CA 1
ATOM 583 C C . ASN A 1 75 ? -1.613 -17.109 -0.979 1 95.12 75 ASN A C 1
ATOM 585 O O . ASN A 1 75 ? -2.705 -17.672 -0.853 1 95.12 75 ASN A O 1
ATOM 589 N N . PRO A 1 76 ? -0.752 -16.984 0.002 1 93.25 76 PRO A N 1
ATOM 590 C CA . PRO A 1 76 ? -1.086 -17.578 1.298 1 93.25 76 PRO A CA 1
ATOM 591 C C . PRO A 1 76 ? -2.373 -17.016 1.893 1 93.25 76 PRO A C 1
ATOM 593 O O . PRO A 1 76 ? -3.061 -17.703 2.652 1 93.25 76 PRO A O 1
ATOM 596 N N . LYS A 1 77 ? -2.719 -15.789 1.64 1 96.38 77 LYS A N 1
ATOM 597 C CA . LYS A 1 77 ? -3.943 -15.07 1.984 1 96.38 77 LYS A CA 1
ATOM 598 C C . LYS A 1 77 ? -4.383 -14.156 0.846 1 96.38 77 LYS A C 1
ATOM 600 O O . LYS A 1 77 ? -3.574 -13.789 -0.011 1 96.38 77 LYS A O 1
ATOM 605 N N . PRO A 1 78 ? -5.766 -13.875 0.853 1 98.19 78 PRO A N 1
ATOM 606 C CA . PRO A 1 78 ? -6.078 -12.734 -0.004 1 98.19 78 PRO A CA 1
ATOM 607 C C . PRO A 1 78 ? -5.262 -11.492 0.344 1 98.19 78 PRO A C 1
ATOM 609 O O . PRO A 1 78 ? -5.105 -11.164 1.522 1 98.19 78 PRO A O 1
ATOM 612 N N . GLN A 1 79 ? -4.68 -10.828 -0.676 1 98.62 79 GLN A N 1
ATOM 613 C CA . GLN A 1 79 ? -3.756 -9.758 -0.307 1 98.62 79 GLN A CA 1
ATOM 614 C C . GLN A 1 79 ? -3.607 -8.742 -1.438 1 98.62 79 GLN A C 1
ATOM 616 O O . GLN A 1 79 ? -3.625 -9.117 -2.615 1 98.62 79 GLN A O 1
ATOM 621 N N . TRP A 1 80 ? -3.541 -7.477 -1.112 1 98.81 80 TRP A N 1
ATOM 622 C CA . TRP A 1 80 ? -3.113 -6.414 -2.018 1 98.81 80 TRP A CA 1
ATOM 623 C C . TRP A 1 80 ? -1.591 -6.352 -2.102 1 98.81 80 TRP A C 1
ATOM 625 O O . TRP A 1 80 ? -0.902 -6.441 -1.083 1 98.81 80 TRP A O 1
ATOM 635 N N . ILE A 1 81 ? -1.057 -6.297 -3.305 1 98.81 81 ILE A N 1
ATOM 636 C CA . ILE A 1 81 ? 0.378 -6.227 -3.557 1 98.81 81 ILE A CA 1
ATOM 637 C C . ILE A 1 81 ? 0.711 -4.941 -4.309 1 98.81 81 ILE A C 1
ATOM 639 O O . ILE A 1 81 ? 0.162 -4.68 -5.379 1 98.81 81 ILE A O 1
ATOM 643 N N . VAL A 1 82 ? 1.624 -4.137 -3.756 1 98.88 82 VAL A N 1
ATOM 644 C CA . VAL A 1 82 ? 1.989 -2.826 -4.281 1 98.88 82 VAL A CA 1
ATOM 645 C C . VAL A 1 82 ? 3.49 -2.779 -4.559 1 98.88 82 VAL A C 1
ATOM 647 O O . VAL A 1 82 ? 4.297 -2.682 -3.631 1 98.88 82 VAL A O 1
ATOM 650 N N . PRO A 1 83 ? 3.893 -2.816 -5.828 1 98.88 83 PRO A N 1
ATOM 651 C CA . PRO A 1 83 ? 5.312 -2.605 -6.117 1 98.88 83 PRO A CA 1
ATOM 652 C C . PRO A 1 83 ? 5.785 -1.197 -5.762 1 98.88 83 PRO A C 1
ATOM 654 O O . PRO A 1 83 ? 5.16 -0.212 -6.16 1 98.88 83 PRO A O 1
ATOM 657 N N . LEU A 1 84 ? 6.859 -1.129 -5.027 1 98.81 84 LEU A N 1
ATOM 658 C CA . LEU A 1 84 ? 7.426 0.151 -4.617 1 98.81 84 LEU A CA 1
ATOM 659 C C . LEU A 1 84 ? 8.68 0.471 -5.422 1 98.81 84 LEU A C 1
ATOM 661 O O . LEU A 1 84 ? 9.023 1.641 -5.613 1 98.81 84 LEU A O 1
ATOM 665 N N . ALA A 1 85 ? 9.383 -0.519 -5.828 1 98.69 85 ALA A N 1
ATOM 666 C CA . ALA A 1 85 ? 10.578 -0.41 -6.652 1 98.69 85 ALA A CA 1
ATOM 667 C C . ALA A 1 85 ? 10.781 -1.667 -7.492 1 98.69 85 ALA A C 1
ATOM 669 O O . ALA A 1 85 ? 10.305 -2.746 -7.133 1 98.69 85 ALA A O 1
ATOM 670 N N . GLY A 1 86 ? 11.508 -1.543 -8.633 1 98.56 86 GLY A N 1
ATOM 671 C CA . GLY A 1 86 ? 11.719 -2.678 -9.516 1 98.56 86 GLY A CA 1
ATOM 672 C C . GLY A 1 86 ? 10.453 -3.127 -10.227 1 98.56 86 GLY A C 1
ATOM 673 O O . GLY A 1 86 ? 9.445 -2.412 -10.219 1 98.56 86 GLY A O 1
ATOM 674 N N . VAL A 1 87 ? 10.625 -4.219 -10.961 1 98.75 87 VAL A N 1
ATOM 675 C CA . VAL A 1 87 ? 9.516 -4.801 -11.711 1 98.75 87 VAL A CA 1
ATOM 676 C C . VAL A 1 87 ? 9.43 -6.297 -11.414 1 98.75 87 VAL A C 1
ATOM 678 O O . VAL A 1 87 ? 10.445 -6.98 -11.312 1 98.75 87 VAL A O 1
ATOM 681 N N . TRP A 1 88 ? 8.242 -6.773 -11.188 1 98.5 88 TRP A N 1
ATOM 682 C CA . TRP A 1 88 ? 8.023 -8.211 -11.062 1 98.5 88 TRP A CA 1
ATOM 683 C C . TRP A 1 88 ? 6.902 -8.68 -11.984 1 98.5 88 TRP A C 1
ATOM 685 O O . TRP A 1 88 ? 6.133 -7.863 -12.492 1 98.5 88 TRP A O 1
ATOM 695 N N . PHE A 1 89 ? 6.855 -9.945 -12.258 1 98.81 89 PHE A N 1
ATOM 696 C CA . PHE A 1 89 ? 5.781 -10.5 -13.078 1 98.81 89 PHE A CA 1
ATOM 697 C C . PHE A 1 89 ? 4.938 -11.477 -12.266 1 98.81 89 PHE A C 1
ATOM 699 O O . PHE A 1 89 ? 5.398 -12.016 -11.25 1 98.81 89 PHE A O 1
ATOM 706 N N . VAL A 1 90 ? 3.73 -11.656 -12.633 1 98.62 90 VAL A N 1
ATOM 707 C CA . VAL A 1 90 ? 2.816 -12.695 -12.164 1 98.62 90 VAL A CA 1
ATOM 708 C C . VAL A 1 90 ? 2.26 -13.469 -13.359 1 98.62 90 VAL A C 1
ATOM 710 O O . VAL A 1 90 ? 1.82 -12.867 -14.344 1 98.62 90 VAL A O 1
ATOM 713 N N . GLU A 1 91 ? 2.406 -14.719 -13.266 1 98.62 91 GLU A N 1
ATOM 714 C CA . GLU A 1 91 ? 1.876 -15.625 -14.281 1 98.62 91 GLU A CA 1
ATOM 715 C C . GLU A 1 91 ? 0.847 -16.578 -13.688 1 98.62 91 GLU A C 1
ATOM 717 O O . GLU A 1 91 ? 1.106 -17.234 -12.672 1 98.62 91 GLU A O 1
ATOM 722 N N . THR A 1 92 ? -0.356 -16.641 -14.328 1 98.69 92 THR A N 1
ATOM 723 C CA . THR A 1 92 ? -1.412 -17.531 -13.867 1 98.69 92 THR A CA 1
ATOM 724 C C . THR A 1 92 ? -1.51 -18.766 -14.766 1 98.69 92 THR A C 1
ATOM 726 O O . THR A 1 92 ? -0.889 -18.812 -15.828 1 98.69 92 THR A O 1
ATOM 729 N N . THR A 1 93 ? -2.246 -19.797 -14.359 1 98.56 93 THR A N 1
ATOM 730 C CA . THR A 1 93 ? -2.217 -21.109 -14.984 1 98.56 93 THR A CA 1
ATOM 731 C C . THR A 1 93 ? -2.867 -21.078 -16.375 1 98.56 93 THR A C 1
ATOM 733 O O . THR A 1 93 ? -2.674 -21.984 -17.172 1 98.56 93 THR A O 1
ATOM 736 N N . ASP A 1 94 ? -3.678 -20.031 -16.656 1 98.5 94 ASP A N 1
ATOM 737 C CA . ASP A 1 94 ? -4.246 -19.906 -17.984 1 98.5 94 ASP A CA 1
ATOM 738 C C . ASP A 1 94 ? -3.221 -19.328 -18.969 1 98.5 94 ASP A C 1
ATOM 740 O O . ASP A 1 94 ? -3.549 -19.047 -20.125 1 98.5 94 ASP A O 1
ATOM 744 N N . GLY A 1 95 ? -2.049 -19.047 -18.469 1 98.19 95 GLY A N 1
ATOM 745 C CA . GLY A 1 95 ? -0.97 -18.578 -19.328 1 98.19 95 GLY A CA 1
ATOM 746 C C . GLY A 1 95 ? -0.833 -17.078 -19.344 1 98.19 95 GLY A C 1
ATOM 747 O O . GLY A 1 95 ? 0.095 -16.531 -19.953 1 98.19 95 GLY A O 1
ATOM 748 N N . THR A 1 96 ? -1.675 -16.359 -18.703 1 98.62 96 THR A N 1
ATOM 749 C CA . THR A 1 96 ? -1.581 -14.906 -18.641 1 98.62 96 THR A CA 1
ATOM 750 C C . THR A 1 96 ? -0.403 -14.469 -17.781 1 98.62 96 THR A C 1
ATOM 752 O O . THR A 1 96 ? -0.242 -14.953 -16.656 1 98.62 96 THR A O 1
ATOM 755 N N . ARG A 1 97 ? 0.45 -13.617 -18.312 1 98.69 97 ARG A N 1
ATOM 756 C CA . ARG A 1 97 ? 1.593 -13.062 -17.594 1 98.69 97 ARG A CA 1
ATOM 757 C C . ARG A 1 97 ? 1.61 -11.539 -17.688 1 98.69 97 ARG A C 1
ATOM 759 O O . ARG A 1 97 ? 1.497 -10.977 -18.766 1 98.69 97 ARG A O 1
ATOM 766 N N . VAL A 1 98 ? 1.724 -10.898 -16.562 1 98.75 98 VAL A N 1
ATOM 767 C CA . VAL A 1 98 ? 1.762 -9.445 -16.531 1 98.75 98 VAL A CA 1
ATOM 768 C C . VAL A 1 98 ? 2.967 -8.977 -15.719 1 98.75 98 VAL A C 1
ATOM 770 O O . VAL A 1 98 ? 3.352 -9.625 -14.742 1 98.75 98 VAL A O 1
ATOM 773 N N . GLU A 1 99 ? 3.602 -7.895 -16.156 1 98.88 99 GLU A N 1
ATOM 774 C CA . GLU A 1 99 ? 4.672 -7.227 -15.422 1 98.88 99 GLU A CA 1
ATOM 775 C C . GLU A 1 99 ? 4.172 -5.941 -14.773 1 98.88 99 GLU A C 1
ATOM 777 O O . GLU A 1 99 ? 3.41 -5.184 -15.375 1 98.88 99 GLU A O 1
ATOM 782 N N . MET A 1 100 ? 4.59 -5.781 -13.539 1 98.81 100 MET A N 1
ATOM 783 C CA . MET A 1 100 ? 4.098 -4.637 -12.781 1 98.81 100 MET A CA 1
ATOM 784 C C . MET A 1 100 ? 5.242 -3.93 -12.062 1 98.81 100 MET A C 1
ATOM 786 O O . MET A 1 100 ? 6.098 -4.578 -11.461 1 98.81 100 MET A O 1
ATOM 790 N N . GLY A 1 101 ? 5.293 -2.607 -12.164 1 98.62 101 GLY A N 1
ATOM 791 C CA . GLY A 1 101 ? 6.18 -1.741 -11.406 1 98.62 101 GLY A CA 1
ATOM 792 C C . GLY A 1 101 ? 5.441 -0.767 -10.508 1 98.62 101 GLY A C 1
ATOM 793 O O . GLY A 1 101 ? 4.234 -0.9 -10.305 1 98.62 101 GLY A O 1
ATOM 794 N N . PRO A 1 102 ? 6.242 0.238 -9.945 1 98.69 102 PRO A N 1
ATOM 795 C CA . PRO A 1 102 ? 5.59 1.211 -9.062 1 98.69 102 PRO A CA 1
ATOM 796 C C . PRO A 1 102 ? 4.363 1.855 -9.703 1 98.69 102 PRO A C 1
ATOM 798 O O . PRO A 1 102 ? 4.434 2.346 -10.836 1 98.69 102 PRO A O 1
ATOM 801 N N . GLY A 1 103 ? 3.262 1.831 -8.992 1 98.06 103 GLY A N 1
ATOM 802 C CA . GLY A 1 103 ? 2.02 2.396 -9.492 1 98.06 103 GLY A CA 1
ATOM 803 C C . GLY A 1 103 ? 1.05 1.349 -10.008 1 98.06 103 GLY A C 1
ATOM 804 O O . GLY A 1 103 ? -0.143 1.62 -10.156 1 98.06 103 GLY A O 1
ATOM 805 N N . GLU A 1 104 ? 1.506 0.162 -10.281 1 98.31 104 GLU A N 1
ATOM 806 C CA . GLU A 1 104 ? 0.67 -0.922 -10.789 1 98.31 104 GLU A CA 1
ATOM 807 C C . GLU A 1 104 ? 0.409 -1.968 -9.703 1 98.31 104 GLU A C 1
ATOM 809 O O . GLU A 1 104 ? 1.247 -2.838 -9.461 1 98.31 104 GLU A O 1
ATOM 814 N N . ILE A 1 105 ? -0.835 -1.937 -9.102 1 98.75 105 ILE A N 1
ATOM 815 C CA . ILE A 1 105 ? -1.118 -2.766 -7.93 1 98.75 105 ILE A CA 1
ATOM 816 C C . ILE A 1 105 ? -1.903 -4.004 -8.359 1 98.75 105 ILE A C 1
ATOM 818 O O . ILE A 1 105 ? -2.451 -4.051 -9.461 1 98.75 105 ILE A O 1
ATOM 822 N N . SER A 1 106 ? -1.895 -5.027 -7.539 1 98.75 106 SER A N 1
ATOM 823 C CA . SER A 1 106 ? -2.578 -6.289 -7.809 1 98.75 106 SER A CA 1
ATOM 824 C C . SER A 1 106 ? -3.244 -6.836 -6.551 1 98.75 106 SER A C 1
ATOM 826 O O . SER A 1 106 ? -2.811 -6.543 -5.434 1 98.75 106 SER A O 1
ATOM 828 N N . PHE A 1 107 ? -4.352 -7.484 -6.77 1 98.81 107 PHE A N 1
ATOM 829 C CA . PHE A 1 107 ? -4.977 -8.273 -5.711 1 98.81 107 PHE A CA 1
ATOM 830 C C . PHE A 1 107 ? -4.801 -9.766 -5.973 1 98.81 107 PHE A C 1
ATOM 832 O O . PHE A 1 107 ? -5.137 -10.258 -7.051 1 98.81 107 PHE A O 1
ATOM 839 N N . GLY A 1 108 ? -4.258 -10.469 -5.031 1 98.5 108 GLY A N 1
ATOM 840 C CA . GLY A 1 108 ? -4.102 -11.914 -5.113 1 98.5 108 GLY A CA 1
ATOM 841 C C . GLY A 1 108 ? -5.25 -12.68 -4.484 1 98.5 108 GLY A C 1
ATOM 842 O O . GLY A 1 108 ? -5.273 -12.891 -3.271 1 98.5 108 GLY A O 1
ATOM 843 N N . GLY A 1 109 ? -6.117 -13.109 -5.254 1 98.44 109 GLY A N 1
ATOM 844 C CA . GLY A 1 109 ? -7.27 -13.867 -4.801 1 98.44 109 GLY A CA 1
ATOM 845 C C . GLY A 1 109 ? -7.328 -15.266 -5.387 1 98.44 109 GLY A C 1
ATOM 846 O O . GLY A 1 109 ? -8.406 -15.766 -5.727 1 98.44 109 GLY A O 1
ATOM 847 N N . ASP A 1 110 ? -6.172 -15.875 -5.605 1 98.31 110 ASP A N 1
ATOM 848 C CA . ASP A 1 110 ? -6.133 -17.156 -6.32 1 98.31 110 ASP A CA 1
ATOM 849 C C . ASP A 1 110 ? -6.254 -18.328 -5.352 1 98.31 110 ASP A C 1
ATOM 851 O O . ASP A 1 110 ? -5.773 -19.422 -5.641 1 98.31 110 ASP A O 1
ATOM 855 N N . GLN A 1 111 ? -6.855 -18.141 -4.152 1 97.81 111 GLN A N 1
ATOM 856 C CA . GLN A 1 111 ? -7.129 -19.266 -3.25 1 97.81 111 GLN A CA 1
ATOM 857 C C . GLN A 1 111 ? -8.086 -20.266 -3.889 1 97.81 111 GLN A C 1
ATOM 859 O O . GLN A 1 111 ? -8.828 -19.922 -4.809 1 97.81 111 GLN A O 1
ATOM 864 N N . ARG A 1 112 ? -8.023 -21.516 -3.422 1 97.62 112 ARG A N 1
ATOM 865 C CA . ARG A 1 112 ? -8.859 -22.625 -3.883 1 97.62 112 ARG A CA 1
ATOM 866 C C . ARG A 1 112 ? -8.508 -23.031 -5.312 1 97.62 112 ARG A C 1
ATOM 868 O O . ARG A 1 112 ? -9.328 -23.594 -6.027 1 97.62 112 ARG A O 1
ATOM 875 N N . ALA A 1 113 ? -7.34 -22.656 -5.695 1 98.44 113 ALA A N 1
ATOM 876 C CA . ALA A 1 113 ? -6.836 -23.125 -6.977 1 98.44 113 ALA A CA 1
ATOM 877 C C . ALA A 1 113 ? -6.574 -24.641 -6.934 1 98.44 113 ALA A C 1
ATOM 879 O O . ALA A 1 113 ? -6.336 -25.203 -5.863 1 98.44 113 ALA A O 1
ATOM 880 N N . ARG A 1 114 ? -6.684 -25.266 -8.047 1 98.38 114 ARG A N 1
ATOM 881 C CA . ARG A 1 114 ? -6.363 -26.672 -8.211 1 98.38 114 ARG A CA 1
ATOM 882 C C . ARG A 1 114 ? -5.301 -26.875 -9.289 1 98.38 114 ARG A C 1
ATOM 884 O O . ARG A 1 114 ? -5.246 -26.109 -10.258 1 98.38 114 ARG A O 1
ATOM 891 N N . PRO A 1 115 ? -4.453 -27.891 -9.102 1 97.38 115 PRO A N 1
ATOM 892 C CA . PRO A 1 115 ? -3.404 -28.109 -10.094 1 97.38 115 PRO A CA 1
ATOM 893 C C . PRO A 1 115 ? -3.963 -28.406 -11.484 1 97.38 115 PRO A C 1
ATOM 895 O O . PRO A 1 115 ? -4.98 -29.094 -11.609 1 97.38 115 PRO A O 1
ATOM 898 N N . ASP A 1 116 ? -3.314 -27.875 -12.484 1 96.81 116 ASP A N 1
ATOM 899 C CA . ASP A 1 116 ? -3.656 -28.219 -13.859 1 96.81 116 ASP A CA 1
ATOM 900 C C . ASP A 1 116 ? -2.959 -29.516 -14.281 1 96.81 116 ASP A C 1
ATOM 902 O O . ASP A 1 116 ? -2.424 -30.25 -13.438 1 96.81 116 ASP A O 1
ATOM 906 N N . LYS A 1 117 ? -3.014 -29.875 -15.594 1 95.69 117 LYS A N 1
ATOM 907 C CA . LYS A 1 117 ? -2.49 -31.125 -16.109 1 95.69 117 LYS A CA 1
ATOM 908 C C . LYS A 1 117 ? -0.984 -31.234 -15.891 1 95.69 117 LYS A C 1
ATOM 910 O O . LYS A 1 117 ? -0.441 -32.344 -15.789 1 95.69 117 LYS A O 1
ATOM 915 N N . ASN A 1 118 ? -0.252 -30.141 -15.727 1 96.06 118 ASN A N 1
ATOM 916 C CA . ASN A 1 118 ? 1.195 -30.109 -15.539 1 96.06 118 ASN A CA 1
ATOM 917 C C . ASN A 1 118 ? 1.569 -29.906 -14.078 1 96.06 118 ASN A C 1
ATOM 919 O O . ASN A 1 118 ? 2.742 -29.719 -13.75 1 96.06 118 ASN A O 1
ATOM 923 N N . GLY A 1 119 ? 0.592 -29.812 -13.211 1 95.94 119 GLY A N 1
ATOM 924 C CA . GLY A 1 119 ? 0.84 -29.672 -11.789 1 95.94 119 GLY A CA 1
ATOM 925 C C . GLY A 1 119 ? 0.985 -28.219 -11.344 1 95.94 119 GLY A C 1
ATOM 926 O O . GLY A 1 119 ? 1.348 -27.953 -10.195 1 95.94 119 GLY A O 1
ATOM 927 N N . CYS A 1 120 ? 0.734 -27.297 -12.281 1 96 120 CYS A N 1
ATOM 928 C CA . CYS A 1 120 ? 0.817 -25.875 -11.961 1 96 120 CYS A CA 1
ATOM 929 C C . CYS A 1 120 ? -0.418 -25.406 -11.195 1 96 120 CYS A C 1
ATOM 931 O O . CYS A 1 120 ? -1.547 -25.688 -11.609 1 96 120 CYS A O 1
ATOM 933 N N . VAL A 1 121 ? -0.222 -24.703 -10.008 1 96.88 121 VAL A N 1
ATOM 934 C CA . VAL A 1 121 ? -1.322 -24.266 -9.156 1 96.88 121 VAL A CA 1
ATOM 935 C C . VAL A 1 121 ? -1.052 -22.844 -8.672 1 96.88 121 VAL A C 1
ATOM 937 O O . VAL A 1 121 ? 0.084 -22.5 -8.328 1 96.88 121 VAL A O 1
ATOM 940 N N . GLY A 1 122 ? -2.184 -22.016 -8.633 1 96.94 122 GLY A N 1
ATOM 941 C CA . GLY A 1 122 ? -2.012 -20.641 -8.164 1 96.94 122 GLY A CA 1
ATOM 942 C C . GLY A 1 122 ? -1.345 -19.75 -9.18 1 96.94 122 GLY A C 1
ATOM 943 O O . GLY A 1 122 ? -1.827 -19.609 -10.305 1 96.94 122 GLY A O 1
ATOM 944 N N . HIS A 1 123 ? -0.246 -19.125 -8.852 1 97.19 123 HIS A N 1
ATOM 945 C CA . HIS A 1 123 ? 0.493 -18.25 -9.75 1 97.19 123 HIS A CA 1
ATOM 946 C C . HIS A 1 123 ? 1.997 -18.469 -9.625 1 97.19 123 HIS A C 1
ATOM 948 O O . HIS A 1 123 ? 2.465 -19.031 -8.625 1 97.19 123 HIS A O 1
ATOM 954 N N . ARG A 1 124 ? 2.738 -18.203 -10.633 1 96.62 124 ARG A N 1
ATOM 955 C CA . ARG A 1 124 ? 4.191 -18.047 -10.664 1 96.62 124 ARG A CA 1
ATOM 956 C C . ARG A 1 124 ? 4.59 -16.578 -10.75 1 96.62 124 ARG A C 1
ATOM 958 O O . ARG A 1 124 ? 3.912 -15.789 -11.398 1 96.62 124 ARG A O 1
ATOM 965 N N . SER A 1 125 ? 5.621 -16.219 -9.984 1 97.19 125 SER A N 1
ATOM 966 C CA . SER A 1 125 ? 6.07 -14.828 -10 1 97.19 125 SER A CA 1
ATOM 967 C C . SER A 1 125 ? 7.594 -14.734 -10.016 1 97.19 125 SER A C 1
ATOM 969 O O . SER A 1 125 ? 8.281 -15.734 -9.797 1 97.19 125 SER A O 1
ATOM 971 N N . GLY A 1 126 ? 8.078 -13.523 -10.344 1 97.38 126 GLY A N 1
ATOM 972 C CA . GLY A 1 126 ? 9.516 -13.305 -10.352 1 97.38 126 GLY A CA 1
ATOM 973 C C . GLY A 1 126 ? 9.898 -11.867 -10.633 1 97.38 126 GLY A C 1
ATOM 974 O O . GLY A 1 126 ? 9.039 -11.047 -10.984 1 97.38 126 GLY A O 1
ATOM 975 N N . THR A 1 127 ? 11.195 -11.625 -10.438 1 98.19 127 THR A N 1
ATOM 976 C CA . THR A 1 127 ? 11.695 -10.281 -10.703 1 98.19 127 THR A CA 1
ATOM 977 C C . THR A 1 127 ? 12.062 -10.117 -12.172 1 98.19 127 THR A C 1
ATOM 979 O O . THR A 1 127 ? 12.422 -11.094 -12.836 1 98.19 127 THR A O 1
ATOM 982 N N . VAL A 1 128 ? 11.867 -8.945 -12.664 1 98.5 128 VAL A N 1
ATOM 983 C CA . VAL A 1 128 ? 12.25 -8.555 -14.016 1 98.5 128 VAL A CA 1
ATOM 984 C C . VAL A 1 128 ? 13.305 -7.457 -13.953 1 98.5 128 VAL A C 1
ATOM 986 O O . VAL A 1 128 ? 13.164 -6.484 -13.211 1 98.5 128 VAL A O 1
ATOM 989 N N . GLY A 1 129 ? 14.336 -7.621 -14.781 1 97.62 129 GLY A N 1
ATOM 990 C CA . GLY A 1 129 ? 15.344 -6.582 -14.859 1 97.62 129 GLY A CA 1
ATOM 991 C C . GLY A 1 129 ? 16.516 -6.805 -13.922 1 97.62 129 GLY A C 1
ATOM 992 O O . GLY A 1 129 ? 16.766 -7.934 -13.484 1 97.62 129 GLY A O 1
ATOM 993 N N . ASP A 1 130 ? 17.328 -5.73 -13.625 1 97.88 130 ASP A N 1
ATOM 994 C CA . ASP A 1 130 ? 18.609 -5.84 -12.938 1 97.88 130 ASP A CA 1
ATOM 995 C C . ASP A 1 130 ? 18.578 -5.121 -11.594 1 97.88 130 ASP A C 1
ATOM 997 O O . ASP A 1 130 ? 19.625 -4.777 -11.039 1 97.88 130 ASP A O 1
ATOM 1001 N N . VAL A 1 131 ? 17.375 -4.82 -11.133 1 97.44 131 VAL A N 1
ATOM 1002 C CA . VAL A 1 131 ? 17.203 -4.266 -9.797 1 97.44 131 VAL A CA 1
ATOM 1003 C C . VAL A 1 131 ? 16.219 -5.109 -9.008 1 97.44 131 VAL A C 1
ATOM 1005 O O . VAL A 1 131 ? 15.25 -5.637 -9.57 1 97.44 131 VAL A O 1
ATOM 1008 N N . PRO A 1 132 ? 16.438 -5.297 -7.723 1 97.75 132 PRO A N 1
ATOM 1009 C CA . PRO A 1 132 ? 15.469 -6.027 -6.906 1 97.75 132 PRO A CA 1
ATOM 1010 C C . PRO A 1 132 ? 14.07 -5.414 -6.965 1 97.75 132 PRO A C 1
ATOM 1012 O O . PRO A 1 132 ? 13.93 -4.215 -7.234 1 97.75 132 PRO A O 1
ATOM 1015 N N . ALA A 1 133 ? 13.07 -6.238 -6.824 1 98.44 133 ALA A N 1
ATOM 1016 C CA . ALA A 1 133 ? 11.711 -5.734 -6.664 1 98.44 133 ALA A CA 1
ATOM 1017 C C . ALA A 1 133 ? 11.367 -5.559 -5.188 1 98.44 133 ALA A C 1
ATOM 1019 O O . ALA A 1 133 ? 11.672 -6.422 -4.363 1 98.44 133 ALA A O 1
ATOM 1020 N N . VAL A 1 134 ? 10.805 -4.406 -4.816 1 98.69 134 VAL A N 1
ATOM 1021 C CA . VAL A 1 134 ? 10.32 -4.121 -3.471 1 98.69 134 VAL A CA 1
ATOM 1022 C C . VAL A 1 134 ? 8.797 -4.035 -3.473 1 98.69 134 VAL A C 1
ATOM 1024 O O . VAL A 1 134 ? 8.211 -3.287 -4.262 1 98.69 134 VAL A O 1
ATOM 1027 N N . LEU A 1 135 ? 8.188 -4.887 -2.574 1 98.75 135 LEU A N 1
ATOM 1028 C CA . LEU A 1 135 ? 6.73 -4.961 -2.539 1 98.75 135 LEU A CA 1
ATOM 1029 C C . LEU A 1 135 ? 6.203 -4.625 -1.148 1 98.75 135 LEU A C 1
ATOM 1031 O O . LEU A 1 135 ? 6.773 -5.055 -0.143 1 98.75 135 LEU A O 1
ATOM 1035 N N . MET A 1 136 ? 5.176 -3.797 -1.097 1 98.88 136 MET A N 1
ATOM 1036 C CA . MET A 1 136 ? 4.309 -3.771 0.079 1 98.88 136 MET A CA 1
ATOM 1037 C C . MET A 1 136 ? 3.15 -4.75 -0.077 1 98.88 136 MET A C 1
ATOM 1039 O O . MET A 1 136 ? 2.514 -4.801 -1.13 1 98.88 136 MET A O 1
ATOM 1043 N N . VAL A 1 137 ? 2.922 -5.52 0.912 1 98.62 137 VAL A N 1
ATOM 1044 C CA . VAL A 1 137 ? 1.84 -6.5 0.885 1 98.62 137 VAL A CA 1
ATOM 1045 C C . VAL A 1 137 ? 0.882 -6.246 2.047 1 98.62 137 VAL A C 1
ATOM 1047 O O . VAL A 1 137 ? 1.313 -6.078 3.189 1 98.62 137 VAL A O 1
ATOM 1050 N N . VAL A 1 138 ? -0.368 -6.102 1.771 1 98.75 138 VAL A N 1
ATOM 1051 C CA . VAL A 1 138 ? -1.434 -6.035 2.768 1 98.75 138 VAL A CA 1
ATOM 1052 C C . VAL A 1 138 ? -2.27 -7.312 2.717 1 98.75 138 VAL A C 1
ATOM 1054 O O . VAL A 1 138 ? -3.137 -7.457 1.854 1 98.75 138 VAL A O 1
ATOM 1057 N N . GLN A 1 139 ? -2.01 -8.188 3.699 1 98.19 139 GLN A N 1
ATOM 1058 C CA . GLN A 1 139 ? -2.711 -9.461 3.764 1 98.19 139 GLN A CA 1
ATOM 1059 C C . GLN A 1 139 ? -4.012 -9.336 4.551 1 98.19 139 GLN A C 1
ATOM 1061 O O . GLN A 1 139 ? -4.008 -8.898 5.703 1 98.19 139 GLN A O 1
ATOM 1066 N N . LEU A 1 140 ? -5.09 -9.688 3.881 1 98.44 140 LEU A N 1
ATOM 1067 C CA . LEU A 1 140 ? -6.387 -9.656 4.547 1 98.44 140 LEU A CA 1
ATOM 1068 C C . LEU A 1 140 ? -6.625 -10.945 5.336 1 98.44 140 LEU A C 1
ATOM 1070 O O . LEU A 1 140 ? -6.695 -12.031 4.754 1 98.44 140 LEU A O 1
ATOM 1074 N N . GLU A 1 141 ? -6.738 -10.844 6.641 1 97.5 141 GLU A N 1
ATOM 1075 C CA . GLU A 1 141 ? -6.922 -11.992 7.52 1 97.5 141 GLU A CA 1
ATOM 1076 C C . GLU A 1 141 ? -8.383 -12.43 7.562 1 97.5 141 GLU A C 1
ATOM 1078 O O . GLU A 1 141 ? -8.703 -13.508 8.078 1 97.5 141 GLU A O 1
ATOM 1083 N N . ASP A 1 142 ? -9.211 -11.68 7.004 1 95.19 142 ASP A N 1
ATOM 1084 C CA . ASP A 1 142 ? -10.656 -11.906 6.992 1 95.19 142 ASP A CA 1
ATOM 1085 C C . ASP A 1 142 ? -11.039 -12.938 5.938 1 95.19 142 ASP A C 1
ATOM 1087 O O . ASP A 1 142 ? -10.75 -12.766 4.754 1 95.19 142 ASP A O 1
ATOM 1091 N N . ASP A 1 143 ? -11.82 -13.969 6.301 1 95.62 143 ASP A N 1
ATOM 1092 C CA . ASP A 1 143 ? -12.18 -15.078 5.426 1 95.62 143 ASP A CA 1
ATOM 1093 C C . ASP A 1 143 ? -13.102 -14.617 4.297 1 95.62 143 ASP A C 1
ATOM 1095 O O . ASP A 1 143 ? -13.258 -15.312 3.293 1 95.62 143 ASP A O 1
ATOM 1099 N N . ARG A 1 144 ? -13.773 -13.43 4.488 1 95.31 144 ARG A N 1
ATOM 1100 C CA . ARG A 1 144 ? -14.711 -12.898 3.494 1 95.31 144 ARG A CA 1
ATOM 1101 C C . ARG A 1 144 ? -14.031 -12.734 2.141 1 95.31 144 ARG A C 1
ATOM 1103 O O . ARG A 1 144 ? -14.695 -12.711 1.104 1 95.31 144 ARG A O 1
ATOM 1110 N N . PHE A 1 145 ? -12.695 -12.688 2.098 1 97.88 145 PHE A N 1
ATOM 1111 C CA . PHE A 1 145 ? -12.016 -12.32 0.864 1 97.88 145 PHE A CA 1
ATOM 1112 C C . PHE A 1 145 ? -11.312 -13.523 0.246 1 97.88 145 PHE A C 1
ATOM 1114 O O . PHE A 1 145 ? -10.711 -13.414 -0.82 1 97.88 145 PHE A O 1
ATOM 1121 N N . ILE A 1 146 ? -11.422 -14.695 0.931 1 97.88 146 ILE A N 1
ATOM 1122 C CA . ILE A 1 146 ? -10.805 -15.898 0.383 1 97.88 146 ILE A CA 1
ATOM 1123 C C . ILE A 1 146 ? -11.414 -16.219 -0.979 1 97.88 146 ILE A C 1
ATOM 1125 O O . ILE A 1 146 ? -12.633 -16.375 -1.096 1 97.88 146 ILE A O 1
ATOM 1129 N N . GLY A 1 147 ? -10.57 -16.203 -1.959 1 98 147 GLY A N 1
ATOM 1130 C CA . GLY A 1 147 ? -11.039 -16.547 -3.297 1 98 147 GLY A CA 1
ATOM 1131 C C . GLY A 1 147 ? -11.883 -15.445 -3.922 1 98 147 GLY A C 1
ATOM 1132 O O . GLY A 1 147 ? -12.727 -15.719 -4.781 1 98 147 GLY A O 1
ATOM 1133 N N . ALA A 1 148 ? -11.734 -14.227 -3.445 1 98 148 ALA A N 1
ATOM 1134 C CA . ALA A 1 148 ? -12.5 -13.117 -4.004 1 98 148 ALA A CA 1
ATOM 1135 C C . ALA A 1 148 ? -12.266 -12.992 -5.508 1 98 148 ALA A C 1
ATOM 1137 O O . ALA A 1 148 ? -11.133 -13.086 -5.977 1 98 148 ALA A O 1
ATOM 1138 N N . ARG A 1 149 ? -13.32 -12.766 -6.254 1 98 149 ARG A N 1
ATOM 1139 C CA . ARG A 1 149 ? -13.289 -12.68 -7.711 1 98 149 ARG A CA 1
ATOM 1140 C C . ARG A 1 149 ? -13.43 -11.234 -8.172 1 98 149 ARG A C 1
ATOM 1142 O O . ARG A 1 149 ? -13.766 -10.352 -7.383 1 98 149 ARG A O 1
ATOM 1149 N N . PRO A 1 150 ? -13.047 -11.031 -9.516 1 97.81 150 PRO A N 1
ATOM 1150 C CA . PRO A 1 150 ? -13.297 -9.688 -10.039 1 97.81 150 PRO A CA 1
ATOM 1151 C C . PRO A 1 150 ? -14.711 -9.188 -9.742 1 97.81 150 PRO A C 1
ATOM 1153 O O . PRO A 1 150 ? -15.672 -9.945 -9.898 1 97.81 150 PRO A O 1
ATOM 1156 N N . GLY A 1 151 ? -14.82 -7.91 -9.289 1 95.88 151 GLY A N 1
ATOM 1157 C CA . GLY A 1 151 ? -16.094 -7.344 -8.891 1 95.88 151 GLY A CA 1
ATOM 1158 C C . GLY A 1 151 ? -16.281 -7.289 -7.391 1 95.88 151 GLY A C 1
ATOM 1159 O O . GLY A 1 151 ? -17.188 -6.617 -6.895 1 95.88 151 GLY A O 1
ATOM 1160 N N . ALA A 1 152 ? -15.43 -7.949 -6.656 1 95.62 152 ALA A N 1
ATOM 1161 C CA . ALA A 1 152 ? -15.547 -8.023 -5.203 1 95.62 152 ALA A CA 1
ATOM 1162 C C . ALA A 1 152 ? -15.367 -6.652 -4.562 1 95.62 152 ALA A C 1
ATOM 1164 O O . ALA A 1 152 ? -15.766 -6.441 -3.412 1 95.62 152 ALA A O 1
ATOM 1165 N N . PHE A 1 153 ? -14.711 -5.707 -5.25 1 94.62 153 PHE A N 1
ATOM 1166 C CA . PHE A 1 153 ? -14.406 -4.398 -4.684 1 94.62 153 PHE A CA 1
ATOM 1167 C C . PHE A 1 153 ? -15.117 -3.293 -5.457 1 94.62 153 PHE A C 1
ATOM 1169 O O . PHE A 1 153 ? -14.68 -2.141 -5.441 1 94.62 153 PHE A O 1
ATOM 1176 N N . SER A 1 154 ? -16.094 -3.578 -6.152 1 85 154 SER A N 1
ATOM 1177 C CA . SER A 1 154 ? -16.859 -2.623 -6.949 1 85 154 SER A CA 1
ATOM 1178 C C . SER A 1 154 ? -17.969 -1.972 -6.125 1 85 154 SER A C 1
ATOM 1180 O O . SER A 1 154 ? -18.453 -2.561 -5.156 1 85 154 SER A O 1
ATOM 1182 N N . MET B 1 1 ? 34.938 -23.453 -0.941 1 23.14 1 MET B N 1
ATOM 1183 C CA . MET B 1 1 ? 33.938 -22.906 -0.03 1 23.14 1 MET B CA 1
ATOM 1184 C C . MET B 1 1 ? 33.375 -21.594 -0.569 1 23.14 1 MET B C 1
ATOM 1186 O O . MET B 1 1 ? 34.094 -20.594 -0.671 1 23.14 1 MET B O 1
ATOM 1190 N N . VAL B 1 2 ? 32.656 -21.562 -1.66 1 27.41 2 VAL B N 1
ATOM 1191 C CA . VAL B 1 2 ? 32.188 -20.328 -2.281 1 27.41 2 VAL B CA 1
ATOM 1192 C C . VAL B 1 2 ? 31.562 -19.406 -1.219 1 27.41 2 VAL B C 1
ATOM 1194 O O . VAL B 1 2 ? 30.797 -19.859 -0.368 1 27.41 2 VAL B O 1
ATOM 1197 N N . ALA B 1 3 ? 32.344 -18.562 -0.661 1 28.62 3 ALA B N 1
ATOM 1198 C CA . ALA B 1 3 ? 31.844 -17.578 0.302 1 28.62 3 ALA B CA 1
ATOM 1199 C C . ALA B 1 3 ? 30.406 -17.172 -0.026 1 28.62 3 ALA B C 1
ATOM 1201 O O . ALA B 1 3 ? 30.094 -16.828 -1.172 1 28.62 3 ALA B O 1
ATOM 1202 N N . ILE B 1 4 ? 29.391 -17.906 0.351 1 36.75 4 ILE B N 1
ATOM 1203 C CA . ILE B 1 4 ? 28.031 -17.375 0.232 1 36.75 4 ILE B CA 1
ATOM 1204 C C . ILE B 1 4 ? 28.047 -15.859 0.433 1 36.75 4 ILE B C 1
ATOM 1206 O O . ILE B 1 4 ? 28.516 -15.367 1.466 1 36.75 4 ILE B O 1
ATOM 1210 N N . ASP B 1 5 ? 28.625 -15.039 -0.359 1 41.91 5 ASP B N 1
ATOM 1211 C CA . ASP B 1 5 ? 28.594 -13.578 -0.339 1 41.91 5 ASP B CA 1
ATOM 1212 C C . ASP B 1 5 ? 27.469 -13.07 0.543 1 41.91 5 ASP B C 1
ATOM 1214 O O . ASP B 1 5 ? 26.312 -13.461 0.364 1 41.91 5 ASP B O 1
ATOM 1218 N N . SER B 1 6 ? 27.609 -12.844 1.83 1 50 6 SER B N 1
ATOM 1219 C CA . SER B 1 6 ? 26.812 -12.414 2.975 1 50 6 SER B CA 1
ATOM 1220 C C . SER B 1 6 ? 25.75 -11.406 2.561 1 50 6 SER B C 1
ATOM 1222 O O . SER B 1 6 ? 26.062 -10.242 2.289 1 50 6 SER B O 1
ATOM 1224 N N . VAL B 1 7 ? 24.875 -11.742 1.724 1 69.62 7 VAL B N 1
ATOM 1225 C CA . VAL B 1 7 ? 23.891 -10.781 1.246 1 69.62 7 VAL B CA 1
ATOM 1226 C C . VAL B 1 7 ? 23.297 -10.016 2.43 1 69.62 7 VAL B C 1
ATOM 1228 O O . VAL B 1 7 ? 22.766 -10.617 3.363 1 69.62 7 VAL B O 1
ATOM 1231 N N . GLN B 1 8 ? 23.797 -8.781 2.773 1 88 8 GLN B N 1
ATOM 1232 C CA . GLN B 1 8 ? 23.297 -7.859 3.785 1 88 8 GLN B CA 1
ATOM 1233 C C . GLN B 1 8 ? 21.797 -7.637 3.629 1 88 8 GLN B C 1
ATOM 1235 O O . GLN B 1 8 ? 21.297 -7.457 2.514 1 88 8 GLN B O 1
ATOM 1240 N N . PRO B 1 9 ? 21.141 -7.844 4.77 1 94 9 PRO B N 1
ATOM 1241 C CA . PRO B 1 9 ? 19.703 -7.574 4.688 1 94 9 PRO B CA 1
ATOM 1242 C C . PRO B 1 9 ? 19.391 -6.18 4.145 1 94 9 PRO B C 1
ATOM 1244 O O . PRO B 1 9 ? 20.156 -5.238 4.379 1 94 9 PRO B O 1
ATOM 1247 N N . PRO B 1 10 ? 18.375 -6.094 3.451 1 96.31 10 PRO B N 1
ATOM 1248 C CA . PRO B 1 10 ? 18 -4.785 2.898 1 96.31 10 PRO B CA 1
ATOM 1249 C C . PRO B 1 10 ? 17.516 -3.812 3.965 1 96.31 10 PRO B C 1
ATOM 1251 O O . PRO B 1 10 ? 17.234 -4.219 5.094 1 96.31 10 PRO B O 1
ATOM 1254 N N . ARG B 1 11 ? 17.562 -2.572 3.648 1 96.5 11 ARG B N 1
ATOM 1255 C CA . ARG B 1 11 ? 16.922 -1.47 4.355 1 96.5 11 ARG B CA 1
ATOM 1256 C C . ARG B 1 11 ? 15.984 -0.696 3.432 1 96.5 11 ARG B C 1
ATOM 1258 O O . ARG B 1 11 ? 16.344 -0.403 2.287 1 96.5 11 ARG B O 1
ATOM 1265 N N . MET B 1 12 ? 14.836 -0.402 3.928 1 97 12 MET B N 1
ATOM 1266 C CA . MET B 1 12 ? 13.859 0.294 3.096 1 97 12 MET B CA 1
ATOM 1267 C C . MET B 1 12 ? 13.461 1.627 3.721 1 97 12 MET B C 1
ATOM 1269 O O . MET B 1 12 ? 12.891 1.661 4.812 1 97 12 MET B O 1
ATOM 1273 N N . PRO B 1 13 ? 13.727 2.67 3.059 1 97.94 13 PRO B N 1
ATOM 1274 C CA . PRO B 1 13 ? 13.414 3.986 3.617 1 97.94 13 PRO B CA 1
ATOM 1275 C C . PRO B 1 13 ? 11.914 4.289 3.602 1 97.94 13 PRO B C 1
ATOM 1277 O O . PRO B 1 13 ? 11.188 3.773 2.752 1 97.94 13 PRO B O 1
ATOM 1280 N N . TYR B 1 14 ? 11.438 5.062 4.504 1 98.5 14 TYR B N 1
ATOM 1281 C CA . TYR B 1 14 ? 10.109 5.672 4.535 1 98.5 14 TYR B CA 1
ATOM 1282 C C . TYR B 1 14 ? 10.117 6.957 5.352 1 98.5 14 TYR B C 1
ATOM 1284 O O . TYR B 1 14 ? 11.016 7.172 6.176 1 98.5 14 TYR B O 1
ATOM 1292 N N . TRP B 1 15 ? 9.172 7.848 5.07 1 98.81 15 TRP B N 1
ATOM 1293 C CA . TRP B 1 15 ? 9 9.047 5.883 1 98.81 15 TRP B CA 1
ATOM 1294 C C . TRP B 1 15 ? 8.023 8.797 7.023 1 98.81 15 TRP B C 1
ATOM 1296 O O . TRP B 1 15 ? 7.004 8.125 6.84 1 98.81 15 TRP B O 1
ATOM 1306 N N . HIS B 1 16 ? 8.375 9.344 8.18 1 98.88 16 HIS B N 1
ATOM 1307 C CA . HIS B 1 16 ? 7.543 9.188 9.367 1 98.88 16 HIS B CA 1
ATOM 1308 C C . HIS B 1 16 ? 7.133 10.539 9.938 1 98.88 16 HIS B C 1
ATOM 1310 O O . HIS B 1 16 ? 7.969 11.266 10.484 1 98.88 16 HIS B O 1
ATOM 1316 N N . VAL B 1 17 ? 5.891 10.906 9.789 1 98.81 17 VAL B N 1
ATOM 1317 C CA . VAL B 1 17 ? 5.336 12.094 10.43 1 98.81 17 VAL B CA 1
ATOM 1318 C C . VAL B 1 17 ? 4.965 11.766 11.883 1 98.81 17 VAL B C 1
ATOM 1320 O O . VAL B 1 17 ? 4.32 10.75 12.148 1 98.81 17 VAL B O 1
ATOM 1323 N N . TRP B 1 18 ? 5.383 12.617 12.789 1 98.88 18 TRP B N 1
ATOM 1324 C CA . TRP B 1 18 ? 5.16 12.305 14.195 1 98.88 18 TRP B CA 1
ATOM 1325 C C . TRP B 1 18 ? 5.07 13.586 15.023 1 98.88 18 TRP B C 1
ATOM 1327 O O . TRP B 1 18 ? 5.441 14.664 14.555 1 98.88 18 TRP B O 1
ATOM 1337 N N . THR B 1 19 ? 4.543 13.477 16.203 1 98.88 19 THR B N 1
ATOM 1338 C CA . THR B 1 19 ? 4.336 14.594 17.125 1 98.88 19 THR B CA 1
ATOM 1339 C C . THR B 1 19 ? 5.297 14.5 18.297 1 98.88 19 THR B C 1
ATOM 1341 O O . THR B 1 19 ? 5.422 13.445 18.922 1 98.88 19 THR B O 1
ATOM 1344 N N . ASP B 1 20 ? 5.992 15.633 18.641 1 98.75 20 ASP B N 1
ATOM 1345 C CA . ASP B 1 20 ? 6.875 15.617 19.797 1 98.75 20 ASP B CA 1
ATOM 1346 C C . ASP B 1 20 ? 6.109 15.953 21.078 1 98.75 20 ASP B C 1
ATOM 1348 O O . ASP B 1 20 ? 4.887 16.094 21.047 1 98.75 20 ASP B O 1
ATOM 1352 N N . GLU B 1 21 ? 6.801 16.031 22.203 1 98.06 21 GLU B N 1
ATOM 1353 C CA . GLU B 1 21 ? 6.176 16.219 23.516 1 98.06 21 GLU B CA 1
ATOM 1354 C C . GLU B 1 21 ? 5.496 17.578 23.609 1 98.06 21 GLU B C 1
ATOM 1356 O O . GLU B 1 21 ? 4.508 17.734 24.328 1 98.06 21 GLU B O 1
ATOM 1361 N N . ALA B 1 22 ? 5.98 18.547 22.891 1 98.19 22 ALA B N 1
ATOM 1362 C CA . ALA B 1 22 ? 5.422 19.891 22.922 1 98.19 22 ALA B CA 1
ATOM 1363 C C . ALA B 1 22 ? 4.207 20 22 1 98.19 22 ALA B C 1
ATOM 1365 O O . ALA B 1 22 ? 3.531 21.031 21.969 1 98.19 22 ALA B O 1
ATOM 1366 N N . GLY B 1 23 ? 3.9 18.938 21.234 1 98.56 23 GLY B N 1
ATOM 1367 C CA . GLY B 1 23 ? 2.766 18.938 20.328 1 98.56 23 GLY B CA 1
ATOM 1368 C C . GLY B 1 23 ? 3.135 19.344 18.906 1 98.56 23 GLY B C 1
ATOM 1369 O O . GLY B 1 23 ? 2.289 19.328 18.016 1 98.56 23 GLY B O 1
ATOM 1370 N N . ALA B 1 24 ? 4.387 19.75 18.688 1 98.81 24 ALA B N 1
ATOM 1371 C CA . ALA B 1 24 ? 4.863 20.078 17.344 1 98.81 24 ALA B CA 1
ATOM 1372 C C . ALA B 1 24 ? 5.059 18.812 16.5 1 98.81 24 ALA B C 1
ATOM 1374 O O . ALA B 1 24 ? 5.426 17.766 17.031 1 98.81 24 ALA B O 1
ATOM 1375 N N . THR B 1 25 ? 4.781 18.906 15.188 1 98.81 25 THR B N 1
ATOM 1376 C CA . THR B 1 25 ? 4.926 17.75 14.328 1 98.81 25 THR B CA 1
ATOM 1377 C C . THR B 1 25 ? 6.211 17.828 13.516 1 98.81 25 THR B C 1
ATOM 1379 O O . THR B 1 25 ? 6.691 18.922 13.211 1 98.81 25 THR B O 1
ATOM 1382 N N . HIS B 1 26 ? 6.77 16.688 13.234 1 98.88 26 HIS B N 1
ATOM 1383 C CA . HIS B 1 26 ? 8.039 16.5 12.547 1 98.88 26 HIS B CA 1
ATOM 1384 C C . HIS B 1 26 ? 7.945 15.406 11.492 1 98.88 26 HIS B C 1
ATOM 1386 O O . HIS B 1 26 ? 6.992 14.625 11.484 1 98.88 26 HIS B O 1
ATOM 1392 N N . GLN B 1 27 ? 8.898 15.438 10.547 1 98.62 27 GLN B N 1
ATOM 1393 C CA . GLN B 1 27 ? 9.125 14.336 9.625 1 98.62 27 GLN B CA 1
ATOM 1394 C C . GLN B 1 27 ? 10.547 13.789 9.758 1 98.62 27 GLN B C 1
ATOM 1396 O O . GLN B 1 27 ? 11.516 14.547 9.742 1 98.62 27 GLN B O 1
ATOM 1401 N N . SER B 1 28 ? 10.609 12.547 9.969 1 98.56 28 SER B N 1
ATOM 1402 C CA . SER B 1 28 ? 11.898 11.859 9.984 1 98.56 28 SER B CA 1
ATOM 1403 C C . SER B 1 28 ? 12.016 10.875 8.828 1 98.56 28 SER B C 1
ATOM 1405 O O . SER B 1 28 ? 11.047 10.203 8.484 1 98.56 28 SER B O 1
ATOM 1407 N N . HIS B 1 29 ? 13.203 10.906 8.203 1 98.31 29 HIS B N 1
ATOM 1408 C CA . HIS B 1 29 ? 13.508 9.875 7.219 1 98.31 29 HIS B CA 1
ATOM 1409 C C . HIS B 1 29 ? 14 8.602 7.891 1 98.31 29 HIS B C 1
ATOM 1411 O O . HIS B 1 29 ? 15.164 8.523 8.312 1 98.31 29 HIS B O 1
ATOM 1417 N N . CYS B 1 30 ? 13.172 7.582 8.039 1 98.31 30 CYS B N 1
ATOM 1418 C CA . CYS B 1 30 ? 13.43 6.348 8.766 1 98.31 30 CYS B CA 1
ATOM 1419 C C . CYS B 1 30 ? 13.703 5.191 7.812 1 98.31 30 CYS B C 1
ATOM 1421 O O . CYS B 1 30 ? 13.656 5.367 6.594 1 98.31 30 CYS B O 1
ATOM 1423 N N . GLU B 1 31 ? 14.102 4.031 8.383 1 97.75 31 GLU B N 1
ATOM 1424 C CA . GLU B 1 31 ? 14.312 2.812 7.605 1 97.75 31 GLU B CA 1
ATOM 1425 C C . GLU B 1 31 ? 13.664 1.607 8.281 1 97.75 31 GLU B C 1
ATOM 1427 O O . GLU B 1 31 ? 13.727 1.471 9.5 1 97.75 31 GLU B O 1
ATOM 1432 N N . LEU B 1 32 ? 12.969 0.807 7.496 1 97.88 32 LEU B N 1
ATOM 1433 C CA . LEU B 1 32 ? 12.625 -0.543 7.926 1 97.88 32 LEU B CA 1
ATOM 1434 C C . LEU B 1 32 ? 13.805 -1.491 7.75 1 97.88 32 LEU B C 1
ATOM 1436 O O . LEU B 1 32 ? 14.391 -1.562 6.668 1 97.88 32 LEU B O 1
ATOM 1440 N N . SER B 1 33 ? 14.18 -2.244 8.805 1 96.19 33 SER B N 1
ATOM 1441 C CA . SER B 1 33 ? 15.43 -2.996 8.734 1 96.19 33 SER B CA 1
ATOM 1442 C C . SER B 1 33 ? 15.266 -4.395 9.32 1 96.19 33 SER B C 1
ATOM 1444 O O . SER B 1 33 ? 16.25 -5.133 9.461 1 96.19 33 SER B O 1
ATOM 1446 N N . ALA B 1 34 ? 14.102 -4.809 9.695 1 96.81 34 ALA B N 1
ATOM 1447 C CA . ALA B 1 34 ? 13.906 -6.102 10.344 1 96.81 34 ALA B CA 1
ATOM 1448 C C . ALA B 1 34 ? 13.609 -7.191 9.32 1 96.81 34 ALA B C 1
ATOM 1450 O O . ALA B 1 34 ? 12.758 -8.055 9.547 1 96.81 34 ALA B O 1
ATOM 1451 N N . PHE B 1 35 ? 14.312 -7.117 8.172 1 96.88 35 PHE B N 1
ATOM 1452 C CA . PHE B 1 35 ? 14.117 -8.109 7.117 1 96.88 35 PHE B CA 1
ATOM 1453 C C . PHE B 1 35 ? 14.781 -9.43 7.484 1 96.88 35 PHE B C 1
ATOM 1455 O O . PHE B 1 35 ? 15.898 -9.445 8 1 96.88 35 PHE B O 1
ATOM 1462 N N . ARG B 1 36 ? 14.023 -10.523 7.219 1 94.94 36 ARG B N 1
ATOM 1463 C CA . ARG B 1 36 ? 14.523 -11.883 7.34 1 94.94 36 ARG B CA 1
ATOM 1464 C C . ARG B 1 36 ? 14.375 -12.641 6.023 1 94.94 36 ARG B C 1
ATOM 1466 O O . ARG B 1 36 ? 13.352 -12.531 5.348 1 94.94 36 ARG B O 1
ATOM 1473 N N . LEU B 1 37 ? 15.414 -13.344 5.672 1 93 37 LEU B N 1
ATOM 1474 C CA . LEU B 1 37 ? 15.38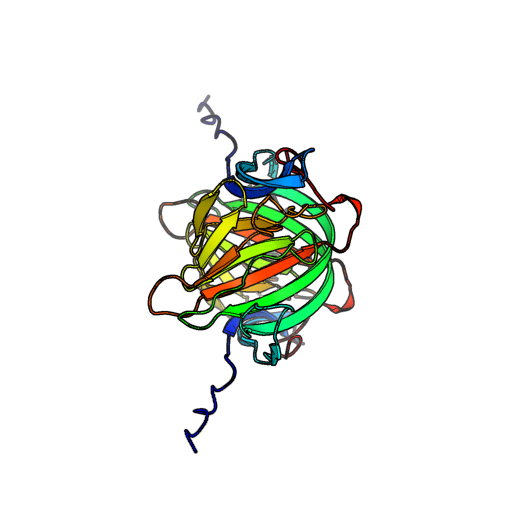3 -14.148 4.457 1 93 37 LEU B CA 1
ATOM 1475 C C . LEU B 1 37 ? 14.562 -15.422 4.668 1 93 37 LEU B C 1
ATOM 1477 O O . LEU B 1 37 ? 14.867 -16.219 5.555 1 93 37 LEU B O 1
ATOM 1481 N N . GLU B 1 38 ? 13.461 -15.516 3.986 1 88.06 38 GLU B N 1
ATOM 1482 C CA . GLU B 1 38 ? 12.547 -16.625 4.191 1 88.06 38 GLU B CA 1
ATOM 1483 C C . GLU B 1 38 ? 12.18 -17.297 2.867 1 88.06 38 GLU B C 1
ATOM 1485 O O . GLU B 1 38 ? 12.078 -16.625 1.838 1 88.06 38 GLU B O 1
ATOM 1490 N N . SER B 1 39 ? 12.039 -18.609 2.926 1 76.62 39 SER B N 1
ATOM 1491 C CA . SER B 1 39 ? 11.453 -19.312 1.794 1 76.62 39 SER B CA 1
ATOM 1492 C C . SER B 1 39 ? 9.953 -19.5 1.972 1 76.62 39 SER B C 1
ATOM 1494 O O . SER B 1 39 ? 9.477 -19.781 3.076 1 76.62 39 SER B O 1
ATOM 1496 N N . MET B 1 40 ? 9.047 -18.969 1.15 1 63.12 40 MET B N 1
ATOM 1497 C CA . MET B 1 40 ? 7.594 -19.031 1.284 1 63.12 40 MET B CA 1
ATOM 1498 C C . MET B 1 40 ? 7.094 -20.453 1.037 1 63.12 40 MET B C 1
ATOM 1500 O O . MET B 1 40 ? 5.891 -20.688 0.9 1 63.12 40 MET B O 1
ATOM 1504 N N . GLY B 1 41 ? 7.887 -21.312 1.055 1 58.09 41 GLY B N 1
ATOM 1505 C CA . GLY B 1 41 ? 7.539 -22.703 0.841 1 58.09 41 GLY B CA 1
ATOM 1506 C C . GLY B 1 41 ? 7.809 -23.172 -0.576 1 58.09 41 GLY B C 1
ATOM 1507 O O . GLY B 1 41 ? 7.996 -22.359 -1.481 1 58.09 41 GLY B O 1
ATOM 1508 N N . GLY B 1 42 ? 7.797 -24.422 -0.663 1 56.75 42 GLY B N 1
ATOM 1509 C CA . GLY B 1 42 ? 8 -25.125 -1.918 1 56.75 42 GLY B CA 1
ATOM 1510 C C . GLY B 1 42 ? 9.32 -24.797 -2.584 1 56.75 42 GLY B C 1
ATOM 1511 O O . GLY B 1 42 ? 10.375 -24.844 -1.942 1 56.75 42 GLY B O 1
ATOM 1512 N N . LYS B 1 43 ? 9.18 -24.578 -3.93 1 63.78 43 LYS B N 1
ATOM 1513 C CA . LYS B 1 43 ? 10.336 -24.328 -4.785 1 63.78 43 LYS B CA 1
ATOM 1514 C C . LYS B 1 43 ? 10.57 -22.828 -4.973 1 63.78 43 LYS B C 1
ATOM 1516 O O . LYS B 1 43 ? 11.328 -22.422 -5.855 1 63.78 43 LYS B O 1
ATOM 1521 N N . ALA B 1 44 ? 9.867 -22.062 -4.043 1 71.88 44 ALA B N 1
ATOM 1522 C CA . ALA B 1 44 ? 10.086 -20.625 -4.203 1 71.88 44 ALA B CA 1
ATOM 1523 C C . ALA B 1 44 ? 11.43 -20.219 -3.621 1 71.88 44 ALA B C 1
ATOM 1525 O O . ALA B 1 44 ? 11.844 -20.703 -2.57 1 71.88 44 ALA B O 1
ATOM 1526 N N . ALA B 1 45 ? 12.164 -19.406 -4.418 1 82.88 45 ALA B N 1
ATOM 1527 C CA . ALA B 1 45 ? 13.414 -18.844 -3.912 1 82.88 45 ALA B CA 1
ATOM 1528 C C . ALA B 1 45 ? 13.172 -18.016 -2.65 1 82.88 45 ALA B C 1
ATOM 1530 O O . ALA B 1 45 ? 12.062 -17.516 -2.43 1 82.88 45 ALA B O 1
ATOM 1531 N N . ALA B 1 46 ? 14.22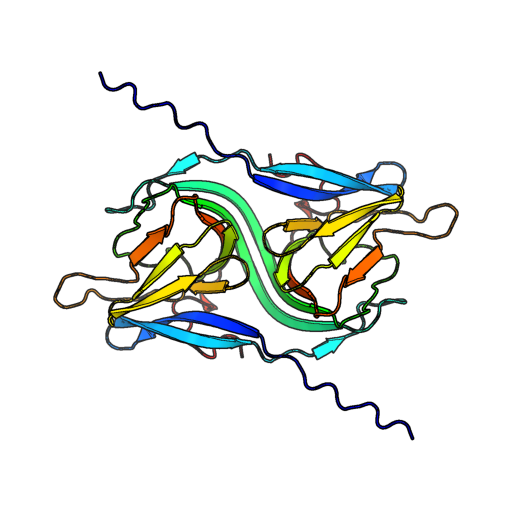7 -17.969 -1.925 1 89.31 46 ALA B N 1
ATOM 1532 C CA . ALA B 1 46 ? 14.117 -17.188 -0.696 1 89.31 46 ALA B CA 1
ATOM 1533 C C . ALA B 1 46 ? 13.961 -15.695 -1.006 1 89.31 46 ALA B C 1
ATOM 1535 O O . ALA B 1 46 ? 14.5 -15.203 -1.998 1 89.31 46 ALA B O 1
ATOM 1536 N N . GLN B 1 47 ? 13.18 -15.047 -0.231 1 93.38 47 GLN B N 1
ATOM 1537 C CA . GLN B 1 47 ? 13.016 -13.594 -0.302 1 93.38 47 GLN B CA 1
ATOM 1538 C C . GLN B 1 47 ? 13.141 -12.961 1.08 1 93.38 47 GLN B C 1
ATOM 1540 O O . GLN B 1 47 ? 13.008 -13.641 2.098 1 93.38 47 GLN B O 1
ATOM 1545 N N . TRP B 1 48 ? 13.492 -11.664 1.062 1 96.12 48 TRP B N 1
ATOM 1546 C CA . TRP B 1 48 ? 13.539 -10.914 2.312 1 96.12 48 TRP B CA 1
ATOM 1547 C C . TRP B 1 48 ? 12.156 -10.414 2.703 1 96.12 48 TRP B C 1
ATOM 1549 O O . TRP B 1 48 ? 11.461 -9.797 1.895 1 96.12 48 TRP B O 1
ATOM 1559 N N . ASN B 1 49 ? 11.75 -10.703 3.971 1 96.5 49 ASN B N 1
ATOM 1560 C CA . ASN B 1 49 ? 10.453 -10.219 4.449 1 96.5 49 ASN B CA 1
ATOM 1561 C C . ASN B 1 49 ? 10.594 -9.469 5.77 1 96.5 49 ASN B C 1
ATOM 1563 O O . ASN B 1 49 ? 11.305 -9.914 6.672 1 96.5 49 ASN B O 1
ATOM 1567 N N . ASP B 1 50 ? 10.086 -8.289 5.824 1 97.56 50 ASP B N 1
ATOM 1568 C CA . ASP B 1 50 ? 9.844 -7.57 7.07 1 97.56 50 ASP B CA 1
ATOM 1569 C C . ASP B 1 50 ? 8.359 -7.551 7.418 1 97.56 50 ASP B C 1
ATOM 1571 O O . ASP B 1 50 ? 7.59 -6.781 6.836 1 97.56 50 ASP B O 1
ATOM 1575 N N . ARG B 1 51 ? 7.902 -8.445 8.32 1 96.38 51 ARG B N 1
ATOM 1576 C CA . ARG B 1 51 ? 6.516 -8.5 8.781 1 96.38 51 ARG B CA 1
ATOM 1577 C C . ARG B 1 51 ? 6.238 -7.418 9.812 1 96.38 51 ARG B C 1
ATOM 1579 O O . ARG B 1 51 ? 6.512 -7.605 11 1 96.38 51 ARG B O 1
ATOM 1586 N N . LEU B 1 52 ? 5.637 -6.391 9.461 1 96.94 52 LEU B N 1
ATOM 1587 C CA . LEU B 1 52 ? 5.59 -5.172 10.258 1 96.94 52 LEU B CA 1
ATOM 1588 C C . LEU B 1 52 ? 4.551 -5.289 11.375 1 96.94 52 LEU B C 1
ATOM 1590 O O . LEU B 1 52 ? 4.844 -4.984 12.531 1 96.94 52 LEU B O 1
ATOM 1594 N N . LEU B 1 53 ? 3.346 -5.676 11 1 96.31 53 LEU B N 1
ATOM 1595 C CA . LEU B 1 53 ? 2.271 -5.664 11.984 1 96.31 53 LEU B CA 1
ATOM 1596 C C . LEU B 1 53 ? 1.057 -6.43 11.477 1 96.31 53 LEU B C 1
ATOM 1598 O O . LEU B 1 53 ? 0.942 -6.699 10.281 1 96.31 53 LEU B O 1
ATOM 1602 N N . THR B 1 54 ? 0.229 -6.852 12.391 1 96.94 54 THR B N 1
ATOM 1603 C CA . THR B 1 54 ? -1.144 -7.289 12.164 1 96.94 54 THR B CA 1
ATOM 1604 C C . THR B 1 54 ? -2.117 -6.477 13.016 1 96.94 54 THR B C 1
ATOM 1606 O O . THR B 1 54 ? -1.939 -6.363 14.234 1 96.94 54 THR B O 1
ATOM 1609 N N . ALA B 1 55 ? -3.096 -5.848 12.352 1 97.62 55 ALA B N 1
ATOM 1610 C CA . ALA B 1 55 ? -4.074 -5.012 13.039 1 97.62 55 ALA B CA 1
ATOM 1611 C C . ALA B 1 55 ? -5.348 -4.863 12.211 1 97.62 55 ALA B C 1
ATOM 1613 O O . ALA B 1 55 ? -5.332 -5.062 11 1 97.62 55 ALA B O 1
ATOM 1614 N N . ALA B 1 56 ? -6.43 -4.605 12.961 1 97.94 56 ALA B N 1
ATOM 1615 C CA . ALA B 1 56 ? -7.574 -4.117 12.195 1 97.94 56 ALA B CA 1
ATOM 1616 C C . ALA B 1 56 ? -7.203 -2.871 11.391 1 97.94 56 ALA B C 1
ATOM 1618 O O . ALA B 1 56 ? -6.629 -1.925 11.938 1 97.94 56 ALA B O 1
ATOM 1619 N N . SER B 1 57 ? -7.449 -2.918 10.086 1 98.25 57 SER B N 1
ATOM 1620 C CA . SER B 1 57 ? -7.031 -1.839 9.195 1 98.25 57 SER B CA 1
ATOM 1621 C C . SER B 1 57 ? -8.086 -1.557 8.133 1 98.25 57 SER B C 1
ATOM 1623 O O . SER B 1 57 ? -8.812 -2.461 7.719 1 98.25 57 SER B O 1
ATOM 1625 N N . SER B 1 58 ? -8.227 -0.277 7.809 1 98.12 58 SER B N 1
ATOM 1626 C CA . SER B 1 58 ? -9.023 0.133 6.652 1 98.12 58 SER B CA 1
ATOM 1627 C C . SER B 1 58 ? -8.133 0.438 5.453 1 98.12 58 SER B C 1
ATOM 1629 O O . SER B 1 58 ? -7.105 1.105 5.586 1 98.12 58 SER B O 1
ATOM 1631 N N . VAL B 1 59 ? -8.484 -0.147 4.301 1 98.31 59 VAL B N 1
ATOM 1632 C CA . VAL B 1 59 ? -7.785 0.145 3.051 1 98.31 59 VAL B CA 1
ATOM 1633 C C . VAL B 1 59 ? -8.633 1.089 2.197 1 98.31 59 VAL B C 1
ATOM 1635 O O . VAL B 1 59 ? -9.789 0.796 1.898 1 98.31 59 VAL B O 1
ATOM 1638 N N . LEU B 1 60 ? -8.109 2.182 1.813 1 97.5 60 LEU B N 1
ATOM 1639 C CA . LEU B 1 60 ? -8.805 3.104 0.922 1 97.5 60 LEU B CA 1
ATOM 1640 C C . LEU B 1 60 ? -7.855 3.676 -0.121 1 97.5 60 LEU B C 1
ATOM 1642 O O . LEU B 1 60 ? -6.633 3.592 0.036 1 97.5 60 LEU B O 1
ATOM 1646 N N . PHE B 1 61 ? -8.391 4.184 -1.222 1 98.31 61 PHE B N 1
ATOM 1647 C CA . PHE B 1 61 ? -7.676 4.879 -2.281 1 98.31 61 PHE B CA 1
ATOM 1648 C C . PHE B 1 61 ? -8.195 6.305 -2.441 1 98.31 61 PHE B C 1
ATOM 1650 O O . PHE B 1 61 ? -9.406 6.539 -2.391 1 98.31 61 PHE B O 1
ATOM 1657 N N . SER B 1 62 ? -7.277 7.234 -2.604 1 97.19 62 SER B N 1
ATOM 1658 C CA . SER B 1 62 ? -7.621 8.641 -2.779 1 97.19 62 SER B CA 1
ATOM 1659 C C . SER B 1 62 ? -7.035 9.203 -4.07 1 97.19 62 SER B C 1
ATOM 1661 O O . SER B 1 62 ? -5.891 8.898 -4.418 1 97.19 62 SER B O 1
ATOM 1663 N N . VAL B 1 63 ? -7.773 9.938 -4.75 1 97.81 63 VAL B N 1
ATOM 1664 C CA . VAL B 1 63 ? -7.301 10.727 -5.883 1 97.81 63 VAL B CA 1
ATOM 1665 C C . VAL B 1 63 ? -7.406 12.219 -5.555 1 97.81 63 VAL B C 1
ATOM 1667 O O . VAL B 1 63 ? -8.508 12.734 -5.328 1 97.81 63 VAL B O 1
ATOM 1670 N N . LEU B 1 64 ? -6.277 12.828 -5.457 1 96.81 64 LEU B N 1
ATOM 1671 C CA . LEU B 1 64 ? -6.176 14.258 -5.191 1 96.81 64 LEU B CA 1
ATOM 1672 C C . LEU B 1 64 ? -6.043 15.039 -6.492 1 96.81 64 LEU B C 1
ATOM 1674 O O . LEU B 1 64 ? -5.062 14.875 -7.227 1 96.81 64 LEU B O 1
ATOM 1678 N N . PRO B 1 65 ? -6.965 15.914 -6.781 1 95.75 65 PRO B N 1
ATOM 1679 C CA . PRO B 1 65 ? -6.891 16.656 -8.039 1 95.75 65 PRO B CA 1
ATOM 1680 C C . PRO B 1 65 ? -5.676 17.594 -8.102 1 95.75 65 PRO B C 1
ATOM 1682 O O . PRO B 1 65 ? -5.102 17.922 -7.062 1 95.75 65 PRO B O 1
ATOM 1685 N N . VAL B 1 66 ? -5.348 17.938 -9.328 1 96.12 66 VAL B N 1
ATOM 1686 C CA . VAL B 1 66 ? -4.289 18.922 -9.531 1 96.12 66 VAL B CA 1
ATOM 1687 C C . VAL B 1 66 ? -4.605 20.203 -8.758 1 96.12 66 VAL B C 1
ATOM 1689 O O . VAL B 1 66 ? -5.734 20.703 -8.805 1 96.12 66 VAL B O 1
ATOM 1692 N N . GLY B 1 67 ? -3.648 20.656 -7.977 1 95.56 67 GLY B N 1
ATOM 1693 C CA . GLY B 1 67 ? -3.82 21.891 -7.223 1 95.56 67 GLY B CA 1
ATOM 1694 C C . GLY B 1 67 ? -4.469 21.672 -5.867 1 95.56 67 GLY B C 1
ATOM 1695 O O . GLY B 1 67 ? -4.66 22.625 -5.105 1 95.56 67 GLY B O 1
ATOM 1696 N N . TRP B 1 68 ? -4.793 20.422 -5.551 1 95 68 TRP B N 1
ATOM 1697 C CA . TRP B 1 68 ? -5.43 20.078 -4.281 1 95 68 TRP B CA 1
ATOM 1698 C C . TRP B 1 68 ? -4.527 20.453 -3.105 1 95 68 TRP B C 1
ATOM 1700 O O . TRP B 1 68 ? -3.322 20.188 -3.137 1 95 68 TRP B O 1
ATOM 1710 N N . VAL B 1 69 ? -5.094 21.016 -2.051 1 95 69 VAL B N 1
ATOM 1711 C CA . VAL B 1 69 ? -4.383 21.312 -0.811 1 95 69 VAL B CA 1
ATOM 1712 C C . VAL B 1 69 ? -5.227 20.875 0.385 1 95 69 VAL B C 1
ATOM 1714 O O . VAL B 1 69 ? -6.406 21.234 0.483 1 95 69 VAL B O 1
ATOM 1717 N N . GLY B 1 70 ? -4.719 20.047 1.148 1 94.25 70 GLY B N 1
ATOM 1718 C CA . GLY B 1 70 ? -5.23 19.781 2.482 1 94.25 70 GLY B CA 1
ATOM 1719 C C . GLY B 1 70 ? -4.582 20.641 3.555 1 94.25 70 GLY B C 1
ATOM 1720 O O . GLY B 1 70 ? -3.434 20.391 3.936 1 94.25 70 GLY B O 1
ATOM 1721 N N . ASP B 1 71 ? -5.32 21.578 4.031 1 93.5 71 ASP B N 1
ATOM 1722 C CA . ASP B 1 71 ? -4.77 22.484 5.027 1 93.5 71 ASP B CA 1
ATOM 1723 C C . ASP B 1 71 ? -4.461 21.75 6.332 1 93.5 71 ASP B C 1
ATOM 1725 O O . ASP B 1 71 ? -4.648 20.547 6.422 1 93.5 71 ASP B O 1
ATOM 1729 N N . TRP B 1 72 ? -3.904 22.484 7.289 1 95 72 TRP B N 1
ATOM 1730 C CA . TRP B 1 72 ? -3.361 21.922 8.516 1 95 72 TRP B CA 1
ATOM 1731 C C . TRP B 1 72 ? -4.398 21.062 9.227 1 95 72 TRP B C 1
ATOM 1733 O O . TRP B 1 72 ? -5.465 21.547 9.609 1 95 72 TRP B O 1
ATOM 1743 N N . HIS B 1 73 ? -4.078 19.828 9.461 1 93.88 73 HIS B N 1
ATOM 1744 C CA . HIS B 1 73 ? -4.914 18.844 10.141 1 93.88 73 HIS B CA 1
ATOM 1745 C C . HIS B 1 73 ? -4.094 17.641 10.586 1 93.88 73 HIS B C 1
ATOM 1747 O O . HIS B 1 73 ? -2.98 17.422 10.102 1 93.88 73 HIS B O 1
ATOM 1753 N N . GLU B 1 74 ? -4.613 16.875 11.562 1 94.88 74 GLU B N 1
ATOM 1754 C CA . GLU B 1 74 ? -4.016 15.586 11.914 1 94.88 74 GLU B CA 1
ATOM 1755 C C . GLU B 1 74 ? -4.465 14.484 10.961 1 94.88 74 GLU B C 1
ATOM 1757 O O . GLU B 1 74 ? -5.559 14.555 10.391 1 94.88 74 GLU B O 1
ATOM 1762 N N . ASN B 1 75 ? -3.561 13.516 10.734 1 95.12 75 ASN B N 1
ATOM 1763 C CA . ASN B 1 75 ? -4.102 12.281 10.164 1 95.12 75 ASN B CA 1
ATOM 1764 C C . ASN B 1 75 ? -5.219 11.711 11.031 1 95.12 75 ASN B C 1
ATOM 1766 O O . ASN B 1 75 ? -5.07 11.594 12.25 1 95.12 75 ASN B O 1
ATOM 1770 N N . PRO B 1 76 ? -6.336 11.391 10.414 1 93.31 76 PRO B N 1
ATOM 1771 C CA . PRO B 1 76 ? -7.473 10.93 11.211 1 93.31 76 PRO B CA 1
ATOM 1772 C C . PRO B 1 76 ? -7.16 9.664 12.008 1 93.31 76 PRO B C 1
ATOM 1774 O O . PRO B 1 76 ? -7.754 9.43 13.062 1 93.31 76 PRO B O 1
ATOM 1777 N N . LYS B 1 77 ? -6.305 8.805 11.539 1 96.38 77 LYS B N 1
ATOM 1778 C CA . LYS B 1 77 ? -5.758 7.602 12.148 1 96.38 77 LYS B CA 1
ATOM 1779 C C . LYS B 1 77 ? -4.281 7.43 11.805 1 96.38 77 LYS B C 1
ATOM 1781 O O . LYS B 1 77 ? -3.801 7.992 10.82 1 96.38 77 LYS B O 1
ATOM 1786 N N . PRO B 1 78 ? -3.568 6.664 12.758 1 98.19 78 PRO B N 1
ATOM 1787 C CA . PRO B 1 78 ? -2.281 6.219 12.219 1 98.19 78 PRO B CA 1
ATOM 1788 C C . PRO B 1 78 ? -2.418 5.473 10.898 1 98.19 78 PRO B C 1
ATOM 1790 O O . PRO B 1 78 ? -3.297 4.617 10.75 1 98.19 78 PRO B O 1
ATOM 1793 N N . GLN B 1 79 ? -1.585 5.828 9.906 1 98.62 79 GLN B N 1
ATOM 1794 C CA . GLN B 1 79 ? -1.851 5.23 8.602 1 98.62 79 GLN B CA 1
ATOM 1795 C C . GLN B 1 79 ? -0.596 5.227 7.73 1 98.62 79 GLN B C 1
ATOM 1797 O O . GLN B 1 79 ? 0.207 6.16 7.785 1 98.62 79 GLN B O 1
ATOM 1802 N N . TRP B 1 80 ? -0.373 4.16 6.973 1 98.81 80 TRP B N 1
ATOM 1803 C CA . TRP B 1 80 ? 0.596 4.102 5.883 1 98.81 80 TRP B CA 1
ATOM 1804 C C . TRP B 1 80 ? 0.023 4.723 4.613 1 98.81 80 TRP B C 1
ATOM 1806 O O . TRP B 1 80 ? -1.133 4.477 4.262 1 98.81 80 TRP B O 1
ATOM 1816 N N . ILE B 1 81 ? 0.772 5.605 3.998 1 98.81 81 ILE B N 1
ATOM 1817 C CA . ILE B 1 81 ? 0.373 6.281 2.77 1 98.81 81 ILE B CA 1
ATOM 1818 C C . ILE B 1 81 ? 1.351 5.938 1.649 1 98.81 81 ILE B C 1
ATOM 1820 O O . ILE B 1 81 ? 2.559 6.148 1.783 1 98.81 81 ILE B O 1
ATOM 1824 N N . VAL B 1 82 ? 0.83 5.422 0.523 1 98.88 82 VAL B N 1
ATOM 1825 C CA . VAL B 1 82 ? 1.623 4.945 -0.606 1 98.88 82 VAL B CA 1
ATOM 1826 C C . VAL B 1 82 ? 1.207 5.684 -1.877 1 98.88 82 VAL B C 1
ATOM 1828 O O . VAL B 1 82 ? 0.148 5.406 -2.445 1 98.88 82 VAL B O 1
ATOM 1831 N N . PRO B 1 83 ? 2.041 6.602 -2.361 1 98.88 83 PRO B N 1
ATOM 1832 C CA . PRO B 1 83 ? 1.739 7.195 -3.666 1 98.88 83 PRO B CA 1
ATOM 1833 C C . PRO B 1 83 ? 1.813 6.184 -4.805 1 98.88 83 PRO B C 1
ATOM 1835 O O . PRO B 1 83 ? 2.805 5.457 -4.93 1 98.88 83 PRO B O 1
ATOM 1838 N N . LEU B 1 84 ? 0.779 6.152 -5.617 1 98.81 84 LEU B N 1
ATOM 1839 C CA . LEU B 1 84 ? 0.717 5.238 -6.75 1 98.81 84 LEU B CA 1
ATOM 1840 C C . LEU B 1 84 ? 0.94 5.984 -8.062 1 98.81 84 LEU B C 1
ATOM 1842 O O . LEU B 1 84 ? 1.415 5.402 -9.039 1 98.81 84 LEU B O 1
ATOM 1846 N N . ALA B 1 85 ? 0.564 7.211 -8.109 1 98.69 85 ALA B N 1
ATOM 1847 C CA . ALA B 1 85 ? 0.745 8.094 -9.258 1 98.69 85 ALA B CA 1
ATOM 1848 C C . ALA B 1 85 ? 0.826 9.555 -8.82 1 98.69 85 ALA B C 1
ATOM 1850 O O . ALA B 1 85 ? 0.31 9.922 -7.758 1 98.69 85 ALA B O 1
ATOM 1851 N N . GLY B 1 86 ? 1.477 10.398 -9.633 1 98.56 86 GLY B N 1
ATOM 1852 C CA . GLY B 1 86 ? 1.638 11.805 -9.273 1 98.56 86 GLY B CA 1
ATOM 1853 C C . GLY B 1 86 ? 2.574 12.016 -8.102 1 98.56 86 GLY B C 1
ATOM 1854 O O . GLY B 1 86 ? 3.303 11.102 -7.711 1 98.56 86 GLY B O 1
ATOM 1855 N N . VAL B 1 87 ? 2.639 13.289 -7.711 1 98.75 87 VAL B N 1
ATOM 1856 C CA . VAL B 1 87 ? 3.492 13.68 -6.598 1 98.75 87 VAL B CA 1
ATOM 1857 C C . VAL B 1 87 ? 2.695 14.539 -5.613 1 98.75 87 VAL B C 1
ATOM 1859 O O . VAL B 1 87 ? 1.893 15.383 -6.023 1 98.75 87 VAL B O 1
ATOM 1862 N N . TRP B 1 88 ? 2.834 14.266 -4.34 1 98.44 88 TRP B N 1
ATOM 1863 C CA . TRP B 1 88 ? 2.244 15.117 -3.314 1 98.44 88 TRP B CA 1
ATOM 1864 C C . TRP B 1 88 ? 3.289 15.531 -2.283 1 98.44 88 TRP B C 1
ATOM 1866 O O . TRP B 1 88 ? 4.367 14.938 -2.211 1 98.44 88 TRP B O 1
ATOM 1876 N N . PHE B 1 89 ? 3.031 16.578 -1.56 1 98.81 89 PHE B N 1
ATOM 1877 C CA . PHE B 1 89 ? 3.93 17 -0.495 1 98.81 89 PHE B CA 1
ATOM 1878 C C . PHE B 1 89 ? 3.252 16.891 0.865 1 98.81 89 PHE B C 1
ATOM 1880 O O . PHE B 1 89 ? 2.021 16.875 0.952 1 98.81 89 PHE B O 1
ATOM 1887 N N . VAL B 1 90 ? 4.004 16.734 1.882 1 98.62 90 VAL B N 1
ATOM 1888 C CA . VAL B 1 90 ? 3.609 16.828 3.283 1 98.62 90 VAL B CA 1
ATOM 1889 C C . VAL B 1 90 ? 4.5 17.844 4.004 1 98.62 90 VAL B C 1
ATOM 1891 O O . VAL B 1 90 ? 5.723 17.812 3.873 1 98.62 90 VAL B O 1
ATOM 1894 N N . GLU B 1 91 ? 3.848 18.75 4.621 1 98.62 91 GLU B N 1
ATOM 1895 C CA . GLU B 1 91 ? 4.535 19.75 5.422 1 98.62 91 GLU B CA 1
ATOM 1896 C C . GLU B 1 91 ? 4.121 19.672 6.887 1 98.62 91 GLU B C 1
ATOM 1898 O O . GLU B 1 91 ? 2.928 19.656 7.203 1 98.62 91 GLU B O 1
ATOM 1903 N N . THR B 1 92 ? 5.137 19.594 7.793 1 98.69 92 THR B N 1
ATOM 1904 C CA . THR B 1 92 ? 4.863 19.531 9.227 1 98.69 92 THR B CA 1
ATOM 1905 C C . THR B 1 92 ? 5.129 20.875 9.883 1 98.69 92 THR B C 1
ATOM 1907 O O . THR B 1 92 ? 5.691 21.781 9.258 1 98.69 92 THR B O 1
ATOM 1910 N N . THR B 1 93 ? 4.711 21.078 11.133 1 98.56 93 THR B N 1
ATOM 1911 C CA . THR B 1 93 ? 4.668 22.375 11.781 1 98.56 93 THR B CA 1
ATOM 1912 C C . THR B 1 93 ? 6.078 22.891 12.07 1 98.56 93 THR B C 1
ATOM 1914 O O . THR B 1 93 ? 6.277 24.078 12.32 1 98.56 93 THR B O 1
ATOM 1917 N N . ASP B 1 94 ? 7.082 21.984 12.07 1 98.5 94 ASP B N 1
ATOM 1918 C CA . ASP B 1 94 ? 8.453 22.438 12.258 1 98.5 94 ASP B CA 1
ATOM 1919 C C . ASP B 1 94 ? 9.023 23.016 10.961 1 98.5 94 ASP B C 1
ATOM 1921 O O . ASP B 1 94 ? 10.203 23.359 10.898 1 98.5 94 ASP B O 1
ATOM 1925 N N . GLY B 1 95 ? 8.234 23 9.938 1 98.19 95 GLY B N 1
ATOM 1926 C CA . GLY B 1 95 ? 8.633 23.594 8.68 1 98.19 95 GLY B CA 1
ATOM 1927 C C . GLY B 1 95 ? 9.203 22.594 7.695 1 98.19 95 GLY B C 1
ATOM 1928 O O . GLY B 1 95 ? 9.508 22.953 6.551 1 98.19 95 GLY B O 1
ATOM 1929 N N . THR B 1 96 ? 9.336 21.375 8.047 1 98.62 96 THR B N 1
ATOM 1930 C CA . THR B 1 96 ? 9.836 20.359 7.141 1 98.62 96 THR B CA 1
ATOM 1931 C C . THR B 1 96 ? 8.797 20.031 6.07 1 98.62 96 THR B C 1
ATOM 1933 O O . THR B 1 96 ? 7.629 19.781 6.387 1 98.62 96 THR B O 1
ATOM 1936 N N . ARG B 1 97 ? 9.219 20.062 4.816 1 98.69 97 ARG B N 1
ATOM 1937 C CA . ARG B 1 97 ? 8.359 19.719 3.686 1 98.69 97 ARG B CA 1
ATOM 1938 C C . ARG B 1 97 ? 9.039 18.703 2.779 1 98.69 97 ARG B C 1
ATOM 1940 O O . ARG B 1 97 ? 10.195 18.891 2.385 1 98.69 97 ARG B O 1
ATOM 1947 N N . VAL B 1 98 ? 8.344 17.656 2.473 1 98.75 98 VAL B N 1
ATOM 1948 C CA . VAL B 1 98 ? 8.891 16.625 1.603 1 98.75 98 VAL B CA 1
ATOM 1949 C C . VAL B 1 98 ? 7.895 16.312 0.485 1 98.75 98 VAL B C 1
ATOM 1951 O O . VAL B 1 98 ? 6.68 16.359 0.692 1 98.75 98 VAL B O 1
ATOM 1954 N N . GLU B 1 99 ? 8.414 16.047 -0.712 1 98.88 99 GLU B N 1
ATOM 1955 C CA . GLU B 1 99 ? 7.629 15.586 -1.849 1 98.88 99 GLU B CA 1
ATOM 1956 C C . GLU B 1 99 ? 7.84 14.094 -2.096 1 98.88 99 GLU B C 1
ATOM 1958 O O . GLU B 1 99 ? 8.969 13.602 -2.016 1 98.88 99 GLU B O 1
ATOM 1963 N N . MET B 1 100 ? 6.73 13.445 -2.352 1 98.81 100 MET B N 1
ATOM 1964 C CA . MET B 1 100 ? 6.797 12 -2.506 1 98.81 100 MET B CA 1
ATOM 1965 C C . MET B 1 100 ? 6.008 11.539 -3.727 1 98.81 100 MET B C 1
ATOM 1967 O O . MET B 1 100 ? 4.887 12 -3.951 1 98.81 100 MET B O 1
ATOM 1971 N N . GLY B 1 101 ? 6.613 10.688 -4.543 1 98.62 101 GLY B N 1
ATOM 1972 C CA . GLY B 1 101 ? 5.965 9.992 -5.645 1 98.62 101 GLY B CA 1
ATOM 1973 C C . GLY B 1 101 ? 5.965 8.484 -5.48 1 98.62 101 GLY B C 1
ATOM 1974 O O . GLY B 1 101 ? 6.277 7.977 -4.406 1 98.62 101 GLY B O 1
ATOM 1975 N N . PRO B 1 102 ? 5.562 7.766 -6.625 1 98.69 102 PRO B N 1
ATOM 1976 C CA . PRO B 1 102 ? 5.531 6.305 -6.531 1 98.69 102 PRO B CA 1
ATOM 1977 C C . PRO B 1 102 ? 6.844 5.719 -6.012 1 98.69 102 PRO B C 1
ATOM 1979 O O . PRO B 1 102 ? 7.914 6.047 -6.523 1 98.69 102 PRO B O 1
ATOM 1982 N N . GLY B 1 103 ? 6.746 4.887 -5.004 1 98.06 103 GLY B N 1
ATOM 1983 C CA . GLY B 1 103 ? 7.922 4.273 -4.406 1 98.06 103 GLY B CA 1
ATOM 1984 C C . GLY B 1 103 ? 8.328 4.918 -3.096 1 98.06 103 GLY B C 1
ATOM 1985 O O . GLY B 1 103 ? 9.078 4.328 -2.314 1 98.06 103 GLY B O 1
ATOM 1986 N N . GLU B 1 104 ? 7.867 6.098 -2.816 1 98.31 104 GLU B N 1
ATOM 1987 C CA . GLU B 1 104 ? 8.203 6.816 -1.592 1 98.31 104 GLU B CA 1
ATOM 1988 C C . GLU B 1 104 ? 7.023 6.828 -0.619 1 98.31 104 GLU B C 1
ATOM 1990 O O . GLU B 1 104 ? 6.113 7.648 -0.748 1 98.31 104 GLU B O 1
ATOM 1995 N N . ILE B 1 105 ? 7.094 5.953 0.444 1 98.75 105 ILE B N 1
ATOM 1996 C CA . ILE B 1 105 ? 5.945 5.754 1.321 1 98.75 105 ILE B CA 1
ATOM 1997 C C . ILE B 1 105 ? 6.125 6.559 2.604 1 98.75 105 ILE B C 1
ATOM 1999 O O . ILE B 1 105 ? 7.234 7.008 2.91 1 98.75 105 ILE B O 1
ATOM 2003 N N . SER B 1 106 ? 5.051 6.809 3.311 1 98.75 106 SER B N 1
ATOM 2004 C CA . SER B 1 106 ? 5.051 7.59 4.543 1 98.75 106 SER B CA 1
ATOM 2005 C C . SER B 1 106 ? 4.113 6.977 5.582 1 98.75 106 SER B C 1
ATOM 2007 O O . SER B 1 106 ? 3.141 6.309 5.23 1 98.75 106 SER B O 1
ATOM 2009 N N . PHE B 1 107 ? 4.52 7.113 6.789 1 98.81 107 PHE B N 1
ATOM 2010 C CA . PHE B 1 107 ? 3.629 6.809 7.902 1 98.81 107 PHE B CA 1
ATOM 2011 C C . PHE B 1 107 ? 3.158 8.086 8.586 1 98.81 107 PHE B C 1
ATOM 2013 O O . PHE B 1 107 ? 3.973 8.93 8.969 1 98.81 107 PHE B O 1
ATOM 2020 N N . GLY B 1 108 ? 1.865 8.273 8.719 1 98.44 108 GLY B N 1
ATOM 2021 C CA . GLY B 1 108 ? 1.277 9.406 9.414 1 98.44 108 GLY B CA 1
ATOM 2022 C C . GLY B 1 108 ? 0.969 9.117 10.867 1 98.44 108 GLY B C 1
ATOM 2023 O O . GLY B 1 108 ? -0.089 8.57 11.188 1 98.44 108 GLY B O 1
ATOM 2024 N N . GLY B 1 109 ? 1.8 9.508 11.688 1 98.44 109 GLY B N 1
ATOM 2025 C CA . GLY B 1 109 ? 1.637 9.32 13.125 1 98.44 109 GLY B CA 1
ATOM 2026 C C . GLY B 1 109 ? 1.566 10.625 13.891 1 98.44 109 GLY B C 1
ATOM 2027 O O . GLY B 1 109 ? 2.117 10.734 14.984 1 98.44 109 GLY B O 1
ATOM 2028 N N . ASP B 1 110 ? 0.975 11.648 13.289 1 98.31 110 ASP B N 1
ATOM 2029 C CA . ASP B 1 110 ? 1.017 12.984 13.891 1 98.31 110 ASP B CA 1
ATOM 2030 C C . ASP B 1 110 ? -0.183 13.211 14.805 1 98.31 110 ASP B C 1
ATOM 2032 O O . ASP B 1 110 ? -0.606 14.352 15.008 1 98.31 110 ASP B O 1
ATOM 2036 N N . GLN B 1 111 ? -0.798 12.148 15.359 1 97.81 111 GLN B N 1
ATOM 2037 C CA . GLN B 1 111 ? -1.854 12.305 16.359 1 97.81 111 GLN B CA 1
ATOM 2038 C C . GLN B 1 111 ? -1.327 12.992 17.609 1 97.81 111 GLN B C 1
ATOM 2040 O O . GLN B 1 111 ? -0.125 12.969 17.875 1 97.81 111 GLN B O 1
ATOM 2045 N N . ARG B 1 112 ? -2.238 13.641 18.359 1 97.62 112 ARG B N 1
ATOM 2046 C CA . ARG B 1 112 ? -1.948 14.352 19.594 1 97.62 112 ARG B CA 1
ATOM 2047 C C . ARG B 1 112 ? -1.111 15.602 19.344 1 97.62 112 ARG B C 1
ATOM 2049 O O . ARG B 1 112 ? -0.398 16.078 20.234 1 97.62 112 ARG B O 1
ATOM 2056 N N . ALA B 1 113 ? -1.16 16.031 18.141 1 98.38 113 ALA B N 1
ATOM 2057 C CA . ALA B 1 113 ? -0.542 17.312 17.812 1 98.38 113 ALA B CA 1
ATOM 2058 C C . ALA B 1 113 ? -1.298 18.469 18.484 1 98.38 113 ALA B C 1
ATOM 2060 O O . ALA B 1 113 ? -2.488 18.344 18.781 1 98.38 113 ALA B O 1
ATOM 2061 N N . ARG B 1 114 ? -0.608 19.516 18.766 1 98.38 114 ARG B N 1
ATOM 2062 C CA . ARG B 1 114 ? -1.188 20.734 19.312 1 98.38 114 ARG B CA 1
ATOM 2063 C C . ARG B 1 114 ? -0.867 21.922 18.406 1 98.38 114 ARG B C 1
ATOM 2065 O O . ARG B 1 114 ? 0.194 21.969 17.781 1 98.38 114 ARG B O 1
ATOM 2072 N N . PRO B 1 115 ? -1.807 22.875 18.344 1 97.38 115 PRO B N 1
ATOM 2073 C CA . PRO B 1 115 ? -1.558 24.047 17.484 1 97.38 115 PRO B CA 1
ATOM 2074 C C . PRO B 1 115 ? -0.318 24.828 17.906 1 97.38 115 PRO B C 1
ATOM 2076 O O . PRO B 1 115 ? -0.049 24.984 19.094 1 97.38 115 PRO B O 1
ATOM 2079 N N . ASP B 1 116 ? 0.411 25.297 16.922 1 96.81 116 ASP B N 1
ATOM 2080 C CA . ASP B 1 116 ? 1.518 26.203 17.203 1 96.81 116 ASP B CA 1
ATOM 2081 C C . ASP B 1 116 ? 1.026 27.641 17.328 1 96.81 116 ASP B C 1
ATOM 2083 O O . ASP B 1 116 ? -0.177 27.891 17.438 1 96.81 116 ASP B O 1
ATOM 2087 N N . LYS B 1 117 ? 1.974 28.625 17.375 1 95.69 117 LYS B N 1
ATOM 2088 C CA . LYS B 1 117 ? 1.645 30.031 17.609 1 95.69 117 LYS B CA 1
ATOM 2089 C C . LYS B 1 117 ? 0.769 30.578 16.484 1 95.69 117 LYS B C 1
ATOM 2091 O O . LYS B 1 1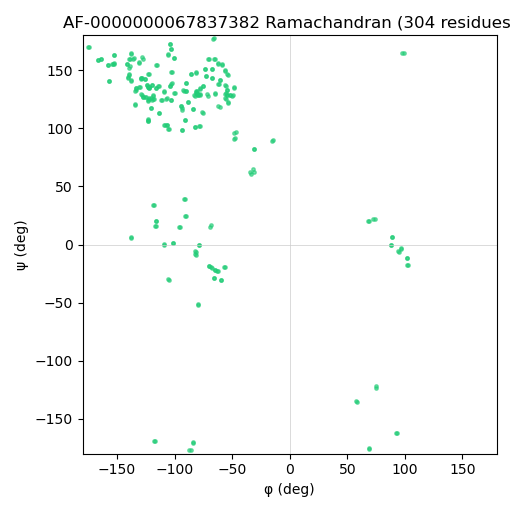17 ? 0.015 31.531 16.688 1 95.69 117 LYS B O 1
ATOM 2096 N N . ASN B 1 118 ? 0.765 30.016 15.289 1 96.06 118 ASN B N 1
ATOM 2097 C CA . ASN B 1 118 ? 0 30.469 14.133 1 96.06 118 ASN B CA 1
ATOM 2098 C C . ASN B 1 118 ? -1.257 29.625 13.922 1 96.06 118 ASN B C 1
ATOM 2100 O O . ASN B 1 118 ? -1.952 29.781 12.922 1 96.06 118 ASN B O 1
ATOM 2104 N N . GLY B 1 119 ? -1.48 28.672 14.789 1 95.94 119 GLY B N 1
ATOM 2105 C CA . GLY B 1 119 ? -2.68 27.859 14.719 1 95.94 119 GLY B CA 1
ATOM 2106 C C . GLY B 1 119 ? -2.514 26.625 13.836 1 95.94 119 GLY B C 1
ATOM 2107 O O . GLY B 1 119 ? -3.484 25.922 13.547 1 95.94 119 GLY B O 1
ATOM 2108 N N . CYS B 1 120 ? -1.271 26.406 13.375 1 96.06 120 CYS B N 1
ATOM 2109 C CA . CYS B 1 120 ? -0.993 25.25 12.539 1 96.06 120 CYS B CA 1
ATOM 2110 C C . CYS B 1 120 ? -0.89 23.969 13.375 1 96.06 120 CYS B C 1
ATOM 2112 O O . CYS B 1 120 ? -0.175 23.953 14.375 1 96.06 120 CYS B O 1
ATOM 2114 N N . VAL B 1 121 ? -1.64 22.859 12.969 1 96.88 121 VAL B N 1
ATOM 2115 C CA . VAL B 1 121 ? -1.662 21.609 13.719 1 96.88 121 VAL B CA 1
ATOM 2116 C C . VAL B 1 121 ? -1.596 20.438 12.75 1 96.88 121 VAL B C 1
ATOM 2118 O O . VAL B 1 121 ? -2.221 20.453 11.688 1 96.88 121 VAL B O 1
ATOM 2121 N N . GLY B 1 122 ? -0.804 19.359 13.195 1 97 122 GLY B N 1
ATOM 2122 C CA . GLY B 1 122 ? -0.704 18.188 12.336 1 97 122 GLY B CA 1
ATOM 2123 C C . GLY B 1 122 ? 0.187 18.406 11.125 1 97 122 GLY B C 1
ATOM 2124 O O . GLY B 1 122 ? 1.358 18.766 11.266 1 97 122 GLY B O 1
ATOM 2125 N N . HIS B 1 123 ? -0.316 18.234 9.938 1 97.25 123 HIS B N 1
ATOM 2126 C CA . HIS B 1 123 ? 0.438 18.422 8.711 1 97.25 123 HIS B CA 1
ATOM 2127 C C . HIS B 1 123 ? -0.413 19.109 7.645 1 97.25 123 HIS B C 1
ATOM 2129 O O . HIS B 1 123 ? -1.643 19.125 7.738 1 97.25 123 HIS B O 1
ATOM 2135 N N . ARG B 1 124 ? 0.19 19.828 6.746 1 96.69 124 ARG B N 1
ATOM 2136 C CA . ARG B 1 124 ? -0.366 20.312 5.492 1 96.69 124 ARG B CA 1
ATOM 2137 C C . ARG B 1 124 ? 0.12 19.484 4.309 1 96.69 124 ARG B C 1
ATOM 2139 O O . ARG B 1 124 ? 1.264 19.031 4.297 1 96.69 124 ARG B O 1
ATOM 2146 N N . SER B 1 125 ? -0.803 19.203 3.377 1 97.19 125 SER B N 1
ATOM 2147 C CA . SER B 1 125 ? -0.427 18.406 2.213 1 97.19 125 SER B CA 1
ATOM 2148 C C . SER B 1 125 ? -1.039 18.969 0.935 1 97.19 125 SER B C 1
ATOM 2150 O O . SER B 1 125 ? -1.907 19.844 0.991 1 97.19 125 SER B O 1
ATOM 2152 N N . GLY B 1 126 ? -0.499 18.516 -0.2 1 97.44 126 GLY B N 1
ATOM 2153 C CA . GLY B 1 126 ? -1.034 18.938 -1.483 1 97.44 126 GLY B CA 1
ATOM 2154 C C . GLY B 1 126 ? -0.388 18.234 -2.662 1 97.44 126 GLY B C 1
ATOM 2155 O O . GLY B 1 126 ? 0.603 17.516 -2.498 1 97.44 126 GLY B O 1
ATOM 2156 N N . THR B 1 127 ? -1.018 18.469 -3.82 1 98.19 127 THR B N 1
ATOM 2157 C CA . THR B 1 127 ? -0.477 17.875 -5.035 1 98.19 127 THR B CA 1
ATOM 2158 C C . THR B 1 127 ? 0.612 18.75 -5.637 1 98.19 127 THR B C 1
ATOM 2160 O O . THR B 1 127 ? 0.593 19.984 -5.465 1 98.19 127 THR B O 1
ATOM 2163 N N . VAL B 1 128 ? 1.552 18.125 -6.23 1 98.5 128 VAL B N 1
ATOM 2164 C CA . VAL B 1 128 ? 2.633 18.781 -6.961 1 98.5 128 VAL B CA 1
ATOM 2165 C C . VAL B 1 128 ? 2.559 18.406 -8.438 1 98.5 128 VAL B C 1
ATOM 2167 O O . VAL B 1 128 ? 2.404 17.234 -8.781 1 98.5 128 VAL B O 1
ATOM 2170 N N . GLY B 1 129 ? 2.709 19.438 -9.289 1 97.62 129 GLY B N 1
ATOM 2171 C CA . GLY B 1 129 ? 2.754 19.156 -10.719 1 97.62 129 GLY B CA 1
ATOM 2172 C C . GLY B 1 129 ? 1.394 19.234 -11.383 1 97.62 129 GLY B C 1
ATOM 2173 O O . GLY B 1 129 ? 0.482 19.891 -10.867 1 97.62 129 GLY B O 1
ATOM 2174 N N . ASP B 1 130 ? 1.231 18.625 -12.625 1 97.88 130 ASP B N 1
ATOM 2175 C CA . ASP B 1 130 ? 0.068 18.828 -13.484 1 97.88 130 ASP B CA 1
ATOM 2176 C C . ASP B 1 130 ? -0.7 17.516 -13.68 1 97.88 130 ASP B C 1
ATOM 2178 O O . ASP B 1 130 ? -1.464 17.375 -14.633 1 97.88 130 ASP B O 1
ATOM 2182 N N . VAL B 1 131 ? -0.415 16.547 -12.82 1 97.38 131 VAL B N 1
ATOM 2183 C CA . VAL B 1 131 ? -1.186 15.312 -12.812 1 97.38 131 VAL B CA 1
ATOM 2184 C C . VAL B 1 131 ? -1.724 15.055 -11.406 1 97.38 131 VAL B C 1
ATOM 2186 O O . VAL B 1 131 ? -1.061 15.359 -10.414 1 97.38 131 VAL B O 1
ATOM 2189 N N . PRO B 1 132 ? -2.928 14.539 -11.281 1 97.75 132 PRO B N 1
ATOM 2190 C CA . PRO B 1 132 ? -3.449 14.188 -9.961 1 97.75 132 PRO B CA 1
ATOM 2191 C C . PRO B 1 132 ? -2.541 13.219 -9.203 1 97.75 132 PRO B C 1
ATOM 2193 O O . PRO B 1 132 ? -1.781 12.469 -9.82 1 97.75 132 PRO B O 1
ATOM 2196 N N . ALA B 1 133 ? -2.566 13.32 -7.918 1 98.44 133 ALA B N 1
ATOM 2197 C CA . ALA B 1 133 ? -1.896 12.312 -7.094 1 98.44 133 ALA B CA 1
ATOM 2198 C C . ALA B 1 133 ? -2.859 11.203 -6.699 1 98.44 133 ALA B C 1
ATOM 2200 O O . ALA B 1 133 ? -4.008 11.461 -6.332 1 98.44 133 ALA B O 1
ATOM 2201 N N . VAL B 1 134 ? -2.434 9.938 -6.848 1 98.69 134 VAL B N 1
ATOM 2202 C CA . VAL B 1 134 ? -3.191 8.766 -6.426 1 98.69 134 VAL B CA 1
ATOM 2203 C C . VAL B 1 134 ? -2.486 8.094 -5.25 1 98.69 134 VAL B C 1
ATOM 2205 O O . VAL B 1 134 ? -1.296 7.781 -5.328 1 98.69 134 VAL B O 1
ATOM 2208 N N . LEU B 1 135 ? -3.287 7.941 -4.145 1 98.75 135 LEU B N 1
ATOM 2209 C CA . LEU B 1 135 ? -2.711 7.383 -2.928 1 98.75 135 LEU B CA 1
ATOM 2210 C C . LEU B 1 135 ? -3.463 6.129 -2.494 1 98.75 135 LEU B C 1
ATOM 2212 O O . LEU B 1 135 ? -4.691 6.086 -2.555 1 98.75 135 LEU B O 1
ATOM 2216 N N . MET B 1 136 ? -2.719 5.094 -2.141 1 98.88 136 MET B N 1
ATOM 2217 C CA . MET B 1 136 ? -3.273 4.047 -1.287 1 98.88 136 MET B CA 1
ATOM 2218 C C . MET B 1 136 ? -3.037 4.363 0.186 1 98.88 136 MET B C 1
ATOM 2220 O O . MET B 1 136 ? -1.933 4.75 0.571 1 98.88 136 MET B O 1
ATOM 2224 N N . VAL B 1 137 ? -4.043 4.242 0.968 1 98.62 137 VAL B N 1
ATOM 2225 C CA . VAL B 1 137 ? -3.943 4.512 2.398 1 98.62 137 VAL B CA 1
ATOM 2226 C C . VAL B 1 137 ? -4.355 3.271 3.189 1 98.62 137 VAL B C 1
ATOM 2228 O O . VAL B 1 137 ? -5.395 2.67 2.914 1 98.62 137 VAL B O 1
ATOM 2231 N N . VAL B 1 138 ? -3.525 2.814 4.062 1 98.75 138 VAL B N 1
ATOM 2232 C CA . VAL B 1 138 ? -3.832 1.761 5.023 1 98.75 138 VAL B CA 1
ATOM 2233 C C . VAL B 1 138 ? -3.939 2.355 6.426 1 98.75 138 VAL B C 1
ATOM 2235 O O . VAL B 1 138 ? -2.926 2.602 7.082 1 98.75 138 VAL B O 1
ATOM 2238 N N . GLN B 1 139 ? -5.199 2.516 6.875 1 98.19 139 GLN B N 1
ATOM 2239 C CA . GLN B 1 139 ? -5.457 3.096 8.188 1 98.19 139 GLN B CA 1
ATOM 2240 C C . GLN B 1 139 ? -5.465 2.021 9.273 1 98.19 139 GLN B C 1
ATOM 2242 O O . GLN B 1 139 ? -6.215 1.047 9.18 1 98.19 139 GLN B O 1
ATOM 2247 N N . LEU B 1 140 ? -4.598 2.223 10.242 1 98.38 140 LEU B N 1
ATOM 2248 C CA . LEU B 1 140 ? -4.559 1.289 11.359 1 98.38 140 LEU B CA 1
ATOM 2249 C C . LEU B 1 140 ? -5.605 1.65 12.406 1 98.38 140 LEU B C 1
ATOM 2251 O O . LEU B 1 140 ? -5.547 2.729 13.008 1 98.38 140 LEU B O 1
ATOM 2255 N N . GLU B 1 141 ? -6.562 0.787 12.641 1 97.5 141 GLU B N 1
ATOM 2256 C CA . GLU B 1 141 ? -7.652 1.018 13.586 1 97.5 141 GLU B CA 1
ATOM 2257 C C . GLU B 1 141 ? -7.223 0.711 15.016 1 97.5 141 GLU B C 1
ATOM 2259 O O . GLU B 1 141 ? -7.93 1.043 15.969 1 97.5 141 GLU B O 1
ATOM 2264 N N . ASP B 1 142 ? -6.098 0.178 15.156 1 95.19 142 ASP B N 1
ATOM 2265 C CA . ASP B 1 142 ? -5.547 -0.243 16.438 1 95.19 142 ASP B CA 1
ATOM 2266 C C . ASP B 1 142 ? -4.949 0.941 17.203 1 95.19 142 ASP B C 1
ATOM 2268 O O . ASP B 1 142 ? -4.055 1.622 16.688 1 95.19 142 ASP B O 1
ATOM 2272 N N . ASP B 1 143 ? -5.316 1.134 18.469 1 95.69 143 ASP B N 1
ATOM 2273 C CA . ASP B 1 143 ? -4.902 2.281 19.281 1 95.69 143 ASP B CA 1
ATOM 2274 C C . ASP B 1 143 ? -3.408 2.23 19.578 1 95.69 143 ASP B C 1
ATOM 2276 O O . ASP B 1 143 ? -2.812 3.24 19.969 1 95.69 143 ASP B O 1
ATOM 2280 N N . ARG B 1 144 ? -2.795 1.018 19.453 1 95.38 144 ARG B N 1
ATOM 2281 C CA . ARG B 1 144 ? -1.376 0.838 19.75 1 95.38 144 ARG B CA 1
ATOM 2282 C C . ARG B 1 144 ? -0.521 1.782 18.906 1 95.38 144 ARG B C 1
ATOM 2284 O O . ARG B 1 144 ? 0.614 2.094 19.281 1 95.38 144 ARG B O 1
ATOM 2291 N N . PHE B 1 145 ? -1.055 2.305 17.812 1 97.88 145 PHE B N 1
ATOM 2292 C CA . PHE B 1 145 ? -0.212 3.029 16.875 1 97.88 145 PHE B CA 1
ATOM 2293 C C . PHE B 1 145 ? -0.514 4.523 16.906 1 97.88 145 PHE B C 1
ATOM 2295 O O . PHE B 1 145 ? 0.115 5.309 16.203 1 97.88 145 PHE B O 1
ATOM 2302 N N . ILE B 1 146 ? -1.479 4.91 17.781 1 97.88 146 ILE B N 1
ATOM 2303 C CA . ILE B 1 146 ? -1.796 6.328 17.891 1 97.88 146 ILE B CA 1
ATOM 2304 C C . ILE B 1 146 ? -0.564 7.098 18.375 1 97.88 146 ILE B C 1
ATOM 2306 O O . ILE B 1 146 ? -0.001 6.785 19.422 1 97.88 146 ILE B O 1
ATOM 2310 N N . GLY B 1 147 ? -0.153 8 17.547 1 98 147 GLY B N 1
ATOM 2311 C CA . GLY B 1 147 ? 0.991 8.82 17.922 1 98 147 GLY B CA 1
ATOM 2312 C C . GLY B 1 147 ? 2.305 8.062 17.875 1 98 147 GLY B C 1
ATOM 2313 O O . GLY B 1 147 ? 3.25 8.414 18.594 1 98 147 GLY B O 1
ATOM 2314 N N . ALA B 1 148 ? 2.346 6.984 17.125 1 98 148 ALA B N 1
ATOM 2315 C CA . ALA B 1 148 ? 3.578 6.211 17 1 98 148 ALA B CA 1
ATOM 2316 C C . ALA B 1 148 ? 4.734 7.086 16.531 1 98 148 ALA B C 1
ATOM 2318 O O . ALA B 1 148 ? 4.574 7.883 15.602 1 98 148 ALA B O 1
ATOM 2319 N N . ARG B 1 149 ? 5.887 6.93 17.141 1 98 149 ARG B N 1
ATOM 2320 C CA . ARG B 1 149 ? 7.074 7.727 16.859 1 98 149 ARG B CA 1
ATOM 2321 C C . ARG B 1 149 ? 8.102 6.914 16.062 1 98 149 ARG B C 1
ATOM 2323 O O . ARG B 1 149 ? 7.973 5.695 15.945 1 98 149 ARG B O 1
ATOM 2330 N N . PRO B 1 150 ? 9.086 7.703 15.445 1 97.81 150 PRO B N 1
ATOM 2331 C CA . PRO B 1 150 ? 10.156 6.953 14.789 1 97.81 150 PRO B CA 1
ATOM 2332 C C . PRO B 1 150 ? 10.742 5.855 15.68 1 97.81 150 PRO B C 1
ATOM 2334 O O . PRO B 1 150 ? 10.969 6.078 16.875 1 97.81 150 PRO B O 1
ATOM 2337 N N . GLY B 1 151 ? 10.945 4.648 15.086 1 95.81 151 GLY B N 1
ATOM 2338 C CA . GLY B 1 151 ? 11.414 3.496 15.844 1 95.81 151 GLY B CA 1
ATOM 2339 C C . GLY B 1 151 ? 10.312 2.514 16.188 1 95.81 151 GLY B C 1
ATOM 2340 O O . GLY B 1 151 ? 10.586 1.385 16.594 1 95.81 151 GLY B O 1
ATOM 2341 N N . ALA B 1 152 ? 9.078 2.891 15.992 1 95.62 152 ALA B N 1
ATOM 2342 C CA . ALA B 1 152 ? 7.934 2.061 16.344 1 95.62 152 ALA B CA 1
ATOM 2343 C C . ALA B 1 152 ? 7.898 0.785 15.508 1 95.62 152 ALA B C 1
ATOM 2345 O O . ALA B 1 152 ? 7.234 -0.189 15.875 1 95.62 152 ALA B O 1
ATOM 2346 N N . PHE B 1 153 ? 8.555 0.783 14.336 1 94.69 153 PHE B N 1
ATOM 2347 C CA . PHE B 1 153 ? 8.5 -0.353 13.422 1 94.69 153 PHE B CA 1
ATOM 2348 C C . PHE B 1 153 ? 9.875 -0.979 13.25 1 94.69 153 PHE B C 1
ATOM 2350 O O . PHE B 1 153 ? 10.141 -1.633 12.242 1 94.69 153 PHE B O 1
ATOM 2357 N N . SER B 1 154 ? 10.742 -0.771 14.094 1 84.81 154 SER B N 1
ATOM 2358 C CA . SER B 1 154 ? 12.102 -1.302 14.047 1 84.81 154 SER B CA 1
ATOM 2359 C C . SER B 1 154 ? 12.18 -2.682 14.688 1 84.81 154 SER B C 1
ATOM 2361 O O . SER B 1 154 ? 11.375 -3.014 15.562 1 84.81 154 SER B O 1
#

Organism: NCBI:txid111831

Nearest PDB structures (foldseek):
  3es1-assembly1_A-2  TM=4.975E-01  e=3.166E-05  Novosphingobium aromaticivorans DSM 12444
  8oz8-assembly1_A  TM=5.877E-01  e=4.259E-04  Granulicella tundricola
  4uxa-assembly9_L  TM=6.047E-01  e=6.174E-04  Granulicella tundricola
  6uqg-assembly1_B  TM=6.215E-01  e=6.041E-03  Homo sapiens
  6xb9-assembly6_L  TM=5.483E-01  e=2.875E-03  Azotobacter vinelandii

InterPro domains:
  IPR011051 RmlC-like cupin domain superfamily [SSF51182] (55-142)

Secondary structure (DSSP, 8-state):
-------PPP-EEEEEEEE-TTS-EEEEEEEE---EEE--STTPPPEEEEEEEEEEEEEEEEEEPTT-EEEEE--SS-EEEEEEESEEEEEETTS-EEEE-TT--EEEE-TT----TTS--SEEEEEESSS-EEEEEEEE--GGGTT--TTTT-/-------PPP-EEEEEEEE-TTS-EEEEEEEE---EEE--STTPPPEEEEEEEEEEEEEEEEEEPTT-EEEEE--SS-EEEEEEESEEEEEETTS-EEEE-TT--EEEE-TT----TTS--SEEEEEESSS-EEEEEEEE--GGGTT--TTTT-

Foldseek 3Di:
DPPPPPPQFDKAWAWEWFADPVQFIDIDTAIQGPWDFDAPDDPGHTDTDQPQDDADKDKDKDKAAAPRKDAADADPAWKKKAWPAAKKWKATRVGDIDIDHHRHMYTGQSAPHDADPVGHHHIMMHGDDHGIIMMIMIGGPDCVRRRNDHPSRD/DPPPVPPQFDKAWAWEWFADPVQFIDIDTAIQGPWDFDAPDDPGHTDTDQPQDDADKDKDKDKAAAPRKDAADADPAWKKKAWPAAKKWKATRVGDIDIDHHRHMYTGQSAPHDADPVGHHHIMMHGDDHGIIMMIMIGGPDCVRRRNDHPSRD

Solvent-accessible surface area (backbone atoms only — not comparable to full-atom values): 1547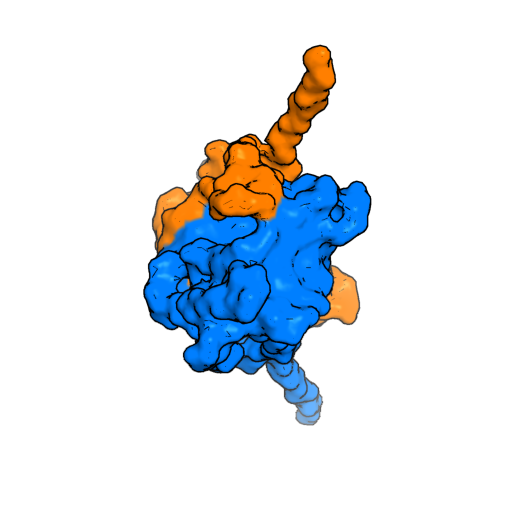0 Å² total; per-residue (Å²): 128,80,72,75,71,77,76,70,70,63,71,44,71,33,38,37,32,18,37,50,95,86,11,48,18,42,71,41,87,44,62,44,56,64,44,41,81,40,60,86,48,87,79,24,47,64,29,33,36,27,78,69,48,74,40,44,26,33,40,33,38,36,42,34,47,60,72,32,41,34,47,62,36,53,51,94,45,27,26,43,39,36,32,37,34,41,25,32,36,46,30,25,65,74,66,51,68,50,76,37,30,51,47,45,36,34,34,36,9,19,37,80,37,36,60,47,100,86,62,46,27,21,33,29,35,32,39,44,74,92,42,46,21,30,32,42,35,43,31,41,71,44,72,89,39,59,41,37,48,94,69,74,73,94,128,79,72,75,72,76,76,72,71,63,72,44,70,33,37,36,31,20,38,50,95,86,11,48,19,44,71,43,87,44,62,44,58,65,44,41,80,40,59,86,47,87,78,22,48,63,29,32,37,28,78,70,48,72,38,43,26,33,41,31,39,35,42,34,45,60,71,32,41,35,45,62,36,54,50,94,44,28,26,42,40,37,31,37,35,41,24,32,35,45,31,26,66,74,67,51,68,49,77,35,31,50,47,45,35,34,36,36,10,20,36,81,38,36,61,48,100,84,63,46,28,22,33,30,34,31,38,42,74,91,43,44,20,30,34,41,35,43,31,42,70,44,72,89,40,58,40,38,48,94,70,74,72,95

pLDDT: mean 93.21, std 13.87, range [23.06, 98.88]

Radius of gyration: 20.18 Å; Cα contacts (8 Å, |Δi|>4): 910; chains: 2; bounding box: 58×62×43 Å